Protein AF-A0A2G8KJX7-F1 (afdb_monomer_lite)

Sequence (355 aa):
MLQQILDDMYIDPEVLAELSEEQTQVLYYKMREEQIRRYMEWSEREEKKPQSPSKKKSHKKINWKQGADGDIWVWVMGDHRNDRPYEELLENSRRLEANRLAEEELRIQRQQQEEQEKKLRAEEEAKRKRLKEEEDRLAKVRQDLEQKRRKAEEAAIYASLKEANLAKEQEKRLEQQRREAERKGKELREKEIALKAAREKRANEYAKSQEDLKRQVSQRTEDLYMSASEVRADQVRMAENEKDKVEQIWQVQLRKIKLADKERARVAKRARDEVRKSRCNSQDMDGLKLDELLKKNAKINKTSSNASLSKKPTCRADVYHGTKTISSQRVQELRKEAKSQKFGFTVRNIVLEYR

Radius of gyration: 51.54 Å; chains: 1; bounding box: 105×62×165 Å

pLDDT: mean 77.13, std 20.35, range [32.97, 97.69]

Secondary structure (DSSP, 8-state):
-HHHHHHH----HHHHHHS-HHHHHHHHHHHHHHHHHHHHHHHHHHHHS--------------PPB-TTSSB----TT-STTSPPHHHHHHHHHHHHHHHHHHHHHHHHHHHHHHHHHHHHHHHHHHHHHHHHHHHHHHHHHHHHHHHHHHHHHHHHTTS--SSSTTHHHHHHHHHHHHHHHHHHHHHHHHHHHHHHHHHHHHHHHHHHHHHHHHHHHHHHHHHHHHHHHHHHHHHHHHHHHHHHHHHHHHHHHHHHHHHHHHHHHHHHHHHHHHHHHHHHHHTTTTS-HHHHHHHHTTT-SS--------PPP-----------THHHHHHHHHHHHHHHHS-S----------

Foldseek 3Di:
DLVVCLVVVDDDPVVLVPDDPVRNVVSVVSSVVSVVVVVVVVVVVVVPPDPDPPDPDPPPDDDFDADPVRHGDDDDAQPDPPGPHPVVVVLVVLLVVLLVVLVVVVVVVVVVVVVVVVVVVVVVVVVVVVVVVVVVVVVVVVVVVVVVVVVVVVVVDVVDDDDDDDPVVVVVVVVVVVVVVVVVVVVVVVVVVVVVVVVVVVVVVVVVVVVVVVVSSVVSSVVSSVVVVVVVVVVVVVVVVVVVVVVVVVVVVVVVVVVVVVVVVVVVVVVVVVVVVVVVVVVVVVPDDPVVVVVVVVVPPPDDDDDDDDDDDDPDDPDPPDDDPPPPVVVVVVVVVVVVVVPPDDDDDDDDDDD

Organism: Stichopus japonicus (NCBI:txid307972)

Structure (mmCIF, N/CA/C/O backbone):
data_AF-A0A2G8KJX7-F1
#
_entry.id   AF-A0A2G8KJX7-F1
#
loop_
_atom_site.group_PDB
_atom_site.id
_atom_site.type_symbol
_atom_site.label_atom_id
_atom_site.label_alt_id
_atom_site.label_comp_id
_atom_site.label_asym_id
_atom_site.label_entity_id
_atom_site.label_seq_id
_atom_site.pdbx_PDB_ins_code
_atom_site.Cartn_x
_atom_site.Cartn_y
_atom_site.Cartn_z
_atom_site.occupancy
_atom_site.B_iso_or_equiv
_atom_site.auth_seq_id
_atom_site.auth_comp_id
_atom_site.auth_asym_id
_atom_site.auth_atom_id
_atom_site.pdbx_PDB_model_num
ATOM 1 N N . MET A 1 1 ? -26.911 1.228 -45.825 1.00 79.88 1 MET A N 1
ATOM 2 C CA . MET A 1 1 ? -26.437 1.046 -44.437 1.00 79.88 1 MET A CA 1
ATOM 3 C C . MET A 1 1 ? -24.918 1.164 -44.341 1.00 79.88 1 MET A C 1
ATOM 5 O O . MET A 1 1 ? -24.461 2.171 -43.832 1.00 79.88 1 MET A O 1
ATOM 9 N N . LEU A 1 2 ? -24.129 0.238 -44.907 1.00 84.31 2 LEU A N 1
ATOM 10 C CA . LEU A 1 2 ? -22.654 0.299 -44.862 1.00 84.31 2 LEU A CA 1
ATOM 11 C C . LEU A 1 2 ? -22.070 1.636 -45.356 1.00 84.31 2 LEU A C 1
ATOM 13 O O . LEU A 1 2 ? -21.197 2.199 -44.713 1.00 84.31 2 LEU A O 1
ATOM 17 N N . GLN A 1 3 ? -22.580 2.169 -46.466 1.00 86.19 3 GLN A N 1
ATOM 18 C CA . GLN A 1 3 ? -22.106 3.441 -47.021 1.00 86.19 3 GLN A CA 1
ATOM 19 C C . GLN A 1 3 ? -22.324 4.628 -46.067 1.00 86.19 3 GLN A C 1
ATOM 21 O O . GLN A 1 3 ? -21.432 5.449 -45.918 1.00 86.19 3 GLN A O 1
ATOM 26 N N . GLN A 1 4 ? -23.449 4.654 -45.346 1.00 87.00 4 GLN A N 1
ATOM 27 C CA . GLN A 1 4 ? -23.746 5.687 -44.349 1.00 87.00 4 GLN A CA 1
ATOM 28 C C . GLN A 1 4 ? -22.773 5.618 -43.160 1.00 87.00 4 GLN A C 1
ATOM 30 O O . GLN A 1 4 ? -22.269 6.639 -42.717 1.00 87.00 4 GLN A O 1
ATOM 35 N N . ILE A 1 5 ? -22.419 4.408 -42.712 1.00 88.19 5 ILE A N 1
ATOM 36 C CA . ILE A 1 5 ? -21.405 4.195 -41.662 1.00 88.19 5 ILE A CA 1
ATOM 37 C C . ILE A 1 5 ? -20.010 4.639 -42.130 1.00 88.19 5 ILE A C 1
ATOM 39 O O . ILE A 1 5 ? -19.239 5.184 -41.345 1.00 88.19 5 ILE A O 1
ATOM 43 N N . LEU A 1 6 ? -19.667 4.424 -43.405 1.00 89.56 6 LEU A N 1
ATOM 44 C CA . LEU A 1 6 ? -18.400 4.899 -43.974 1.00 89.56 6 LEU A CA 1
ATOM 45 C C . LEU A 1 6 ? -18.374 6.426 -44.130 1.00 89.56 6 LEU A C 1
ATOM 47 O O . LEU A 1 6 ? -17.320 7.034 -43.949 1.00 89.56 6 LEU A O 1
ATOM 51 N N . ASP A 1 7 ? -19.519 7.049 -44.407 1.00 89.94 7 ASP A N 1
ATOM 52 C CA . ASP A 1 7 ? -19.659 8.503 -44.490 1.00 89.94 7 ASP A CA 1
ATOM 53 C C . ASP A 1 7 ? -19.567 9.165 -43.098 1.00 89.94 7 ASP A C 1
ATOM 55 O O . ASP A 1 7 ? -18.776 10.098 -42.901 1.00 89.94 7 ASP A O 1
ATOM 59 N N . ASP A 1 8 ? -20.259 8.620 -42.101 1.00 89.44 8 ASP A N 1
ATOM 60 C CA . ASP A 1 8 ? -20.301 9.170 -40.740 1.00 89.44 8 ASP A CA 1
ATOM 61 C C . ASP A 1 8 ? -19.128 8.700 -39.859 1.00 89.44 8 ASP A C 1
ATOM 63 O O . ASP A 1 8 ? -18.834 9.303 -38.827 1.00 89.44 8 ASP A O 1
ATOM 67 N N . MET A 1 9 ? -18.409 7.648 -40.274 1.00 91.69 9 MET A N 1
ATOM 68 C CA . MET A 1 9 ? -17.324 6.994 -39.523 1.00 91.69 9 MET A CA 1
ATOM 69 C C . MET A 1 9 ? -17.728 6.500 -38.120 1.00 91.69 9 MET A C 1
ATOM 71 O O . MET A 1 9 ? -16.861 6.208 -37.291 1.00 91.69 9 MET A O 1
ATOM 75 N N . TYR A 1 10 ? -19.030 6.373 -37.866 1.00 90.44 10 TYR A N 1
ATOM 76 C CA . TYR A 1 10 ? -19.623 5.969 -36.596 1.00 90.44 10 TYR A CA 1
ATOM 77 C C . TYR A 1 10 ? -20.597 4.809 -36.812 1.00 90.44 10 TYR A C 1
ATOM 79 O O . TYR A 1 10 ? -21.305 4.769 -37.819 1.00 90.44 10 TYR A O 1
ATOM 87 N N . ILE A 1 11 ? -20.620 3.864 -35.870 1.00 90.75 11 ILE A N 1
ATOM 88 C CA . ILE A 1 11 ? -21.558 2.741 -35.871 1.00 90.75 11 ILE A CA 1
ATOM 89 C C . ILE A 1 11 ? -22.179 2.567 -34.488 1.00 90.75 11 ILE A C 1
ATOM 91 O O . ILE A 1 11 ? -21.472 2.608 -33.477 1.00 90.75 11 ILE A O 1
ATOM 95 N N . ASP A 1 12 ? -23.492 2.346 -34.463 1.00 91.62 12 ASP A N 1
ATOM 96 C CA . ASP A 1 12 ? -24.220 2.061 -33.233 1.00 91.62 12 ASP A CA 1
ATOM 97 C C . ASP A 1 12 ? -23.791 0.698 -32.659 1.00 91.62 12 ASP A C 1
ATOM 99 O O . ASP A 1 12 ? -23.720 -0.295 -33.394 1.00 91.62 12 ASP A O 1
ATOM 103 N N . PRO A 1 13 ? -23.513 0.616 -31.346 1.00 91.19 13 PRO A N 1
ATOM 104 C CA . PRO A 1 13 ? -22.968 -0.588 -30.722 1.00 91.19 13 PRO A CA 1
ATOM 105 C C . PRO A 1 13 ? -23.926 -1.787 -30.771 1.00 91.19 13 PRO A C 1
ATOM 107 O O . PRO A 1 13 ? -23.461 -2.923 -30.811 1.00 91.19 13 PRO A O 1
ATOM 110 N N . GLU A 1 14 ? -25.239 -1.549 -30.809 1.00 89.25 14 GLU A N 1
ATOM 111 C CA . GLU A 1 14 ? -26.250 -2.608 -30.941 1.00 89.25 14 GLU A CA 1
ATOM 112 C C . GLU A 1 14 ? -26.198 -3.255 -32.332 1.00 89.25 14 GLU A C 1
ATOM 114 O O . GLU A 1 14 ? -26.127 -4.474 -32.448 1.00 89.25 14 GLU A O 1
ATOM 119 N N . VAL A 1 15 ? -26.085 -2.443 -33.389 1.00 86.31 15 VAL A N 1
ATOM 120 C CA . VAL A 1 15 ? -25.956 -2.925 -34.775 1.00 86.31 15 VAL A CA 1
ATOM 121 C C . VAL A 1 15 ? -24.635 -3.669 -34.977 1.00 86.31 15 VAL A C 1
ATOM 123 O O . VAL A 1 15 ? -24.589 -4.688 -35.658 1.00 86.31 15 VAL A O 1
ATOM 126 N N . LEU A 1 16 ? -23.550 -3.192 -34.363 1.00 88.88 16 LEU A N 1
ATOM 127 C CA . LEU A 1 16 ? -22.241 -3.846 -34.433 1.00 88.88 16 LEU A CA 1
ATOM 128 C C . LEU A 1 16 ? -22.234 -5.233 -33.762 1.00 88.88 16 LEU A C 1
ATOM 130 O O . LEU A 1 16 ? -21.511 -6.115 -34.218 1.00 88.88 16 LEU A O 1
ATOM 134 N N . ALA A 1 17 ? -23.027 -5.432 -32.705 1.00 89.06 17 ALA A N 1
ATOM 135 C CA . ALA A 1 17 ? -23.142 -6.712 -32.003 1.00 89.06 17 ALA A CA 1
ATOM 136 C C . ALA A 1 17 ? -23.985 -7.748 -32.769 1.00 89.06 17 ALA A C 1
ATOM 138 O O . ALA A 1 17 ? -23.796 -8.949 -32.584 1.00 89.06 17 ALA A O 1
ATOM 139 N N . GLU A 1 18 ? -24.894 -7.289 -33.630 1.00 90.44 18 GLU A N 1
ATOM 140 C CA . GLU A 1 18 ? -25.718 -8.146 -34.489 1.00 90.44 18 GLU A CA 1
ATOM 141 C C . GLU A 1 18 ? -24.990 -8.601 -35.767 1.00 90.44 18 GLU A C 1
ATOM 143 O O . GLU A 1 18 ? -25.398 -9.580 -36.397 1.00 90.44 18 GLU A O 1
ATOM 148 N N . LEU A 1 19 ? -23.903 -7.924 -36.161 1.00 88.62 19 LEU A N 1
ATOM 149 C CA . LEU A 1 19 ? -23.090 -8.330 -37.307 1.00 88.62 19 LEU A CA 1
ATOM 150 C C . LEU A 1 19 ? -22.289 -9.600 -36.992 1.00 88.62 19 LEU A C 1
ATOM 152 O O . LEU A 1 19 ? -21.643 -9.723 -35.952 1.00 88.62 19 LEU A O 1
ATOM 156 N N . SER A 1 20 ? -22.246 -10.522 -37.956 1.00 92.25 20 SER A N 1
ATOM 157 C CA . SER A 1 20 ? -21.332 -11.667 -37.881 1.00 92.25 20 SER A CA 1
ATOM 158 C C . SER A 1 20 ? -19.870 -11.207 -37.820 1.00 92.25 20 SER A C 1
ATOM 160 O O . SER A 1 20 ? -19.513 -10.135 -38.315 1.00 92.25 20 SER A O 1
ATOM 162 N N . GLU A 1 21 ? -18.997 -12.027 -37.234 1.00 92.44 21 GLU A N 1
ATOM 163 C CA . GLU A 1 21 ? -17.578 -11.687 -37.068 1.00 92.44 21 GLU A CA 1
ATOM 164 C C . GLU A 1 21 ? -16.897 -11.352 -38.407 1.00 92.44 21 GLU A C 1
ATOM 166 O O . GLU A 1 21 ? -16.152 -10.376 -38.502 1.00 92.44 21 GLU A O 1
ATOM 171 N N . GLU A 1 22 ? -17.229 -12.086 -39.472 1.00 91.25 22 GLU A N 1
ATOM 172 C CA . GLU A 1 22 ? -16.727 -11.828 -40.825 1.00 91.25 22 GLU A CA 1
ATOM 173 C C . GLU A 1 22 ? -17.197 -10.467 -41.368 1.00 91.25 22 GLU A C 1
ATOM 175 O O . GLU A 1 22 ? -16.406 -9.705 -41.928 1.00 91.25 22 GLU A O 1
ATOM 180 N N . GLN A 1 23 ? -18.467 -10.110 -41.157 1.00 91.88 23 GLN A N 1
ATOM 181 C CA . GLN A 1 23 ? -19.010 -8.813 -41.576 1.00 91.88 23 GLN A CA 1
ATOM 182 C C . GLN A 1 23 ? -18.388 -7.655 -40.791 1.00 91.88 23 GLN A C 1
ATOM 184 O O . GLN A 1 23 ? -18.078 -6.615 -41.374 1.00 91.88 23 GLN A O 1
ATOM 189 N N . THR A 1 24 ? -18.148 -7.847 -39.494 1.00 92.69 24 THR A N 1
ATOM 190 C CA . THR A 1 24 ? -17.472 -6.874 -38.628 1.00 92.69 24 THR A CA 1
ATOM 191 C C . THR A 1 24 ? -16.028 -6.636 -39.070 1.00 92.69 24 THR A C 1
ATOM 193 O O . THR A 1 24 ? -15.586 -5.490 -39.171 1.00 92.69 24 THR A O 1
ATOM 196 N N . GLN A 1 25 ? -15.292 -7.696 -39.418 1.00 90.94 25 GLN A N 1
ATOM 197 C CA . GLN A 1 25 ? -13.933 -7.569 -39.949 1.00 90.94 25 GLN A CA 1
ATOM 198 C C . GLN A 1 25 ? -13.919 -6.809 -41.284 1.00 90.94 25 GLN A C 1
ATOM 200 O O . GLN A 1 25 ? -13.148 -5.859 -41.440 1.00 90.94 25 GLN A O 1
ATOM 205 N N . VAL A 1 26 ? -14.801 -7.162 -42.228 1.00 93.06 26 VAL A N 1
ATOM 206 C CA . VAL A 1 26 ? -14.924 -6.467 -43.524 1.00 93.06 26 VAL A CA 1
ATOM 207 C C . VAL A 1 26 ? -15.278 -4.988 -43.339 1.00 93.06 26 VAL A C 1
ATOM 209 O O . VAL A 1 26 ? -14.688 -4.125 -43.996 1.00 93.06 26 VAL A O 1
ATOM 212 N N . LEU A 1 27 ? -16.190 -4.674 -42.417 1.00 91.50 27 LEU A N 1
ATOM 213 C CA . LEU A 1 27 ? -16.553 -3.304 -42.063 1.00 91.50 27 LEU A CA 1
ATOM 214 C C . LEU A 1 27 ? -15.343 -2.514 -41.544 1.00 91.50 27 LEU A C 1
ATOM 216 O O . LEU A 1 27 ? -15.087 -1.411 -42.030 1.00 91.50 27 LEU A O 1
ATOM 220 N N . TYR A 1 28 ? -14.564 -3.068 -40.612 1.00 94.00 28 TYR A N 1
ATOM 221 C CA . TYR A 1 28 ? -13.376 -2.390 -40.088 1.00 94.00 28 TYR A CA 1
ATOM 222 C C . TYR A 1 28 ? -12.309 -2.152 -41.151 1.00 94.00 28 TYR A C 1
ATOM 224 O O . TYR A 1 28 ? -11.703 -1.078 -41.166 1.00 94.00 28 TYR A O 1
ATOM 232 N N . TYR A 1 29 ? -12.105 -3.096 -42.074 1.00 94.75 29 TYR A N 1
ATOM 233 C CA . TYR A 1 29 ? -11.213 -2.875 -43.210 1.00 94.75 29 TYR A CA 1
ATOM 234 C C . TYR A 1 29 ? -11.685 -1.702 -44.071 1.00 94.75 29 TYR A C 1
ATOM 236 O O . TYR A 1 29 ? -10.891 -0.811 -44.372 1.00 94.75 29 TYR A O 1
ATOM 244 N N . LYS A 1 30 ? -12.981 -1.635 -44.391 1.00 94.00 30 LYS A N 1
ATOM 245 C CA . LYS A 1 30 ? -13.552 -0.547 -45.197 1.00 94.00 30 LYS A CA 1
ATOM 246 C C . LYS A 1 30 ? -13.505 0.807 -44.488 1.00 94.00 30 LYS A C 1
ATOM 248 O O . LYS A 1 30 ? -13.110 1.798 -45.097 1.00 94.00 30 LYS A O 1
ATOM 253 N N . MET A 1 31 ? -13.813 0.856 -43.193 1.00 93.31 31 MET A N 1
ATOM 254 C CA . MET A 1 31 ? -13.678 2.073 -42.382 1.00 93.31 31 MET A CA 1
ATOM 255 C C . MET A 1 31 ? -12.223 2.533 -42.302 1.00 93.31 31 MET A C 1
ATOM 257 O O . MET A 1 31 ? -11.937 3.729 -42.330 1.00 93.31 31 MET A O 1
ATOM 261 N N . ARG A 1 32 ? -11.277 1.593 -42.226 1.00 94.94 32 ARG A N 1
ATOM 262 C CA . ARG A 1 32 ? -9.853 1.917 -42.193 1.00 94.94 32 ARG A CA 1
ATOM 263 C C . ARG A 1 32 ? -9.354 2.472 -43.524 1.00 94.94 32 ARG A C 1
ATOM 265 O O . ARG A 1 32 ? -8.591 3.437 -43.519 1.00 94.94 32 ARG A O 1
ATOM 272 N N . GLU A 1 33 ? -9.771 1.882 -44.640 1.00 92.56 33 GLU A N 1
ATOM 273 C CA . GLU A 1 33 ? -9.500 2.408 -45.983 1.00 92.56 33 GLU A CA 1
ATOM 274 C C . GLU A 1 33 ? -10.028 3.841 -46.119 1.00 92.56 33 GLU A C 1
ATOM 276 O O . GLU A 1 33 ? -9.304 4.727 -46.573 1.00 92.56 33 GLU A O 1
ATOM 281 N N . GLU A 1 34 ? -11.243 4.092 -45.634 1.00 93.50 34 GLU A N 1
ATOM 282 C CA . GLU A 1 34 ? -11.878 5.406 -45.701 1.00 93.50 34 GLU A CA 1
ATOM 283 C C . GLU A 1 34 ? -11.182 6.447 -44.807 1.00 93.50 34 GLU A C 1
ATOM 285 O O . GLU A 1 34 ? -10.945 7.575 -45.241 1.00 93.50 34 GLU A O 1
ATOM 290 N N . GLN A 1 35 ? -10.737 6.071 -43.601 1.00 93.31 35 GLN A N 1
ATOM 291 C CA . GLN A 1 35 ? -9.881 6.926 -42.763 1.00 93.31 35 GLN A CA 1
ATOM 292 C C . GLN A 1 35 ? -8.594 7.330 -43.484 1.00 93.31 35 GLN A C 1
ATOM 294 O O . GLN A 1 35 ? -8.187 8.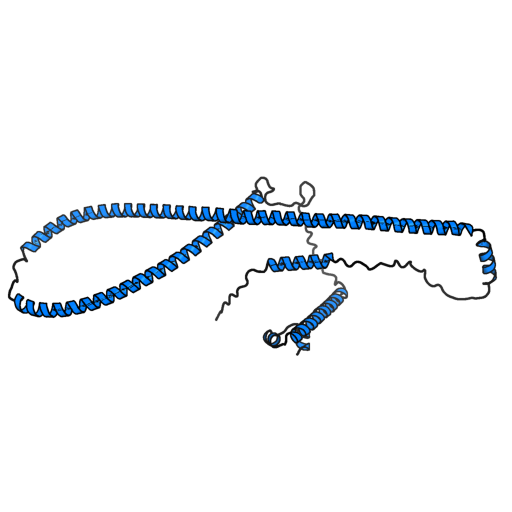491 -43.420 1.00 93.31 35 GLN A O 1
ATOM 299 N N . ILE A 1 36 ? -7.943 6.375 -44.154 1.00 94.06 36 ILE A N 1
ATOM 300 C CA . ILE A 1 36 ? -6.702 6.627 -44.889 1.00 94.06 36 ILE A CA 1
ATOM 301 C C . ILE A 1 36 ? -6.984 7.546 -46.078 1.00 94.06 36 ILE A C 1
ATOM 303 O O . ILE A 1 36 ? -6.264 8.526 -46.250 1.00 94.06 36 ILE A O 1
ATOM 307 N N . ARG A 1 37 ? -8.054 7.300 -46.844 1.00 95.19 37 ARG A N 1
ATOM 308 C CA . ARG A 1 37 ? -8.467 8.159 -47.962 1.00 95.19 37 ARG A CA 1
ATOM 309 C C . ARG A 1 37 ? -8.722 9.596 -47.506 1.00 95.19 37 ARG A C 1
ATOM 311 O O . ARG A 1 37 ? -8.097 10.510 -48.035 1.00 95.19 37 ARG A O 1
ATOM 318 N N . ARG A 1 38 ? -9.554 9.799 -46.475 1.00 94.00 38 ARG A N 1
ATOM 319 C CA . ARG A 1 38 ? -9.841 11.129 -45.901 1.00 94.00 38 ARG A CA 1
ATOM 320 C C . ARG A 1 38 ? -8.585 11.821 -45.398 1.00 94.00 38 ARG A C 1
ATOM 322 O O . ARG A 1 38 ? -8.429 13.021 -45.596 1.00 94.00 38 ARG A O 1
ATOM 329 N N . TYR A 1 39 ? -7.689 11.076 -44.754 1.00 91.25 39 TYR A N 1
ATOM 330 C CA . TYR A 1 39 ? -6.422 11.618 -44.279 1.00 91.25 39 TYR A CA 1
ATOM 331 C C . TYR A 1 39 ? -5.512 12.041 -45.436 1.00 91.25 39 TYR A C 1
ATOM 333 O O . TYR A 1 39 ? -4.938 13.125 -45.382 1.00 91.25 39 TYR A O 1
ATOM 341 N N . MET A 1 40 ? -5.404 11.231 -46.492 1.00 91.19 40 MET A N 1
ATOM 342 C CA . MET A 1 40 ? -4.615 11.566 -47.679 1.00 91.19 40 MET A CA 1
ATOM 343 C C . MET A 1 40 ? -5.198 12.778 -48.415 1.00 91.19 40 MET A C 1
ATOM 345 O O . MET A 1 40 ? -4.453 13.698 -48.734 1.00 91.19 40 MET A O 1
ATOM 349 N N . GLU A 1 41 ? -6.520 12.840 -48.597 1.00 89.31 41 GLU A N 1
ATOM 350 C CA . GLU A 1 41 ? -7.204 13.993 -49.198 1.00 89.31 41 GLU A CA 1
ATOM 351 C C . GLU A 1 41 ? -7.059 15.262 -48.345 1.00 89.31 41 GLU A C 1
ATOM 353 O O . GLU A 1 41 ? -6.838 16.352 -48.874 1.00 89.31 41 GLU A O 1
ATOM 358 N N . TRP A 1 42 ? -7.160 15.141 -47.018 1.00 89.19 42 TRP A N 1
ATOM 359 C CA . TRP A 1 42 ? -6.910 16.246 -46.096 1.00 89.19 42 TRP A CA 1
ATOM 360 C C . TRP A 1 42 ? -5.453 16.714 -46.165 1.00 89.19 42 TRP A C 1
ATOM 362 O O . TRP A 1 42 ? -5.217 17.916 -46.259 1.00 89.19 42 TRP A O 1
ATOM 372 N N . SER A 1 43 ? -4.494 15.783 -46.175 1.00 80.81 43 SER A N 1
ATOM 373 C CA . SER A 1 43 ? -3.058 16.073 -46.264 1.00 80.81 43 SER A CA 1
ATOM 374 C C . SER A 1 43 ? -2.724 16.785 -47.570 1.00 80.81 43 SER A C 1
ATOM 376 O O . SER A 1 43 ? -2.048 17.807 -47.560 1.00 80.81 43 SER A O 1
ATOM 378 N N . GLU A 1 44 ? -3.254 16.305 -48.692 1.00 86.12 44 GLU A N 1
ATOM 379 C CA . GLU A 1 44 ? -3.042 16.916 -50.002 1.00 86.12 44 GLU A CA 1
ATOM 380 C C . GLU A 1 44 ? -3.712 18.298 -50.102 1.00 86.12 44 GLU A C 1
ATOM 382 O O . GLU A 1 44 ? -3.159 19.224 -50.698 1.00 86.12 44 GLU A O 1
ATOM 387 N N . ARG A 1 45 ? -4.889 18.482 -49.483 1.00 83.62 45 ARG A N 1
ATOM 388 C CA . ARG A 1 45 ? -5.536 19.800 -49.371 1.00 83.62 45 ARG A CA 1
ATOM 389 C C . ARG A 1 45 ? -4.759 20.754 -48.468 1.00 83.62 45 ARG A C 1
ATOM 391 O O . ARG A 1 45 ? -4.728 21.940 -48.774 1.00 83.62 45 ARG A O 1
ATOM 398 N N . GLU A 1 46 ? -4.156 20.282 -47.381 1.00 74.00 46 GLU A N 1
ATOM 399 C CA . GLU A 1 46 ? -3.270 21.092 -46.533 1.00 74.00 46 GLU A CA 1
ATOM 400 C C . GLU A 1 46 ? -1.985 21.484 -47.267 1.00 74.00 46 GLU A C 1
ATOM 402 O O . GLU A 1 46 ? -1.602 22.649 -47.223 1.00 74.00 46 GLU A O 1
ATOM 407 N N . GLU A 1 47 ? -1.369 20.571 -48.021 1.00 70.19 47 GLU A N 1
ATOM 408 C CA . GLU A 1 47 ? -0.180 20.871 -48.831 1.00 70.19 47 GLU A CA 1
ATOM 409 C C . GLU A 1 47 ? -0.473 21.856 -49.974 1.00 70.19 47 GLU A C 1
ATOM 411 O O . GLU A 1 47 ? 0.377 22.678 -50.322 1.00 70.19 47 GLU A O 1
ATOM 416 N N . LYS A 1 48 ? -1.682 21.806 -50.551 1.00 72.81 48 LYS A N 1
ATOM 417 C CA . LYS A 1 48 ? -2.119 22.695 -51.641 1.00 72.81 48 LYS A CA 1
ATOM 418 C C . LYS A 1 48 ? -2.703 24.027 -51.171 1.00 72.81 48 LYS A C 1
ATOM 420 O O . LYS A 1 48 ? -2.893 24.916 -52.004 1.00 72.81 48 LYS A O 1
ATOM 425 N N . LYS A 1 49 ? -3.003 24.206 -49.880 1.00 68.00 49 LYS A N 1
ATOM 426 C CA . LYS A 1 49 ? -3.404 25.520 -49.362 1.00 68.00 49 LYS A CA 1
ATOM 427 C C . LYS A 1 49 ? -2.195 26.455 -49.466 1.00 68.00 49 LYS A C 1
ATOM 429 O O . LYS A 1 49 ? -1.176 26.187 -48.829 1.00 68.00 49 LYS A O 1
ATOM 434 N N . PRO A 1 50 ? -2.273 27.567 -50.223 1.00 60.31 50 PRO A N 1
ATOM 435 C CA . PRO A 1 50 ? -1.223 28.570 -50.163 1.00 60.31 50 PRO A CA 1
ATOM 436 C C . PRO A 1 50 ? -1.120 29.026 -48.708 1.00 60.31 50 PRO A C 1
ATOM 438 O O . PRO A 1 50 ? -2.141 29.367 -48.105 1.00 60.31 50 PRO A O 1
ATOM 441 N N . GLN A 1 51 ? 0.085 28.988 -48.130 1.00 58.75 51 GLN A N 1
ATOM 442 C CA . GLN A 1 51 ? 0.322 29.511 -46.787 1.00 58.75 51 GLN A CA 1
ATOM 443 C C . GLN A 1 51 ? -0.223 30.940 -46.738 1.00 58.75 51 GLN A C 1
ATOM 445 O O . GLN A 1 51 ? 0.373 31.863 -47.293 1.00 58.75 51 GLN A O 1
ATOM 450 N N . SER A 1 52 ? -1.384 31.133 -46.108 1.00 55.53 52 SER A N 1
ATOM 451 C CA . SER A 1 52 ? -1.910 32.473 -45.877 1.00 55.53 52 SER A CA 1
ATOM 452 C C . SER A 1 52 ? -0.844 33.244 -45.095 1.00 55.53 52 SER A C 1
ATOM 454 O O . SER A 1 52 ? -0.298 32.658 -44.151 1.00 55.53 52 SER A O 1
ATOM 456 N N . PRO A 1 53 ? -0.533 34.511 -45.427 1.00 52.91 53 PRO A N 1
ATOM 457 C CA . PRO A 1 53 ? 0.428 35.289 -44.662 1.00 52.91 53 PRO A CA 1
ATOM 458 C C . PRO A 1 53 ? -0.130 35.456 -43.251 1.00 52.91 53 PRO A C 1
ATOM 460 O O . PRO A 1 53 ? -0.993 36.294 -42.983 1.00 52.91 53 PRO A O 1
ATOM 463 N N . SER A 1 54 ? 0.312 34.594 -42.338 1.00 56.22 54 SER A N 1
ATOM 464 C CA . SER A 1 54 ? -0.132 34.630 -40.959 1.00 56.22 54 SER A CA 1
ATOM 465 C C . SER A 1 54 ? 0.283 35.981 -40.390 1.00 56.22 54 SER A C 1
ATOM 467 O O . SER A 1 54 ? 1.472 36.313 -40.420 1.00 56.22 54 SER A O 1
ATOM 469 N N . LYS A 1 55 ? -0.683 36.760 -39.884 1.00 58.75 55 LYS A N 1
ATOM 470 C CA . LYS A 1 55 ? -0.428 37.963 -39.076 1.00 58.75 55 LYS A CA 1
ATOM 471 C C . LYS A 1 55 ? 0.731 37.653 -38.131 1.00 58.75 55 LYS A C 1
ATOM 473 O O . LYS A 1 55 ? 0.646 36.649 -37.426 1.00 58.75 55 LYS A O 1
ATOM 478 N N . LYS A 1 56 ? 1.803 38.458 -38.181 1.00 56.16 56 LYS A N 1
ATOM 479 C CA . LYS A 1 56 ? 3.068 38.240 -37.458 1.00 56.16 56 LYS A CA 1
ATOM 480 C C . LYS A 1 56 ? 2.769 37.833 -36.013 1.00 56.16 56 LYS A C 1
ATOM 482 O O . LYS A 1 56 ? 2.495 38.684 -35.171 1.00 56.16 56 LYS A O 1
ATOM 487 N N . LYS A 1 57 ? 2.785 36.526 -35.735 1.00 59.91 57 LYS A N 1
ATOM 488 C CA . LYS A 1 57 ? 2.743 36.012 -34.369 1.00 59.91 57 LYS A CA 1
ATOM 489 C C . LYS A 1 57 ? 3.989 36.589 -33.718 1.00 59.91 57 LYS A C 1
ATOM 491 O O . LYS A 1 57 ? 5.073 36.431 -34.280 1.00 59.91 57 LYS A O 1
ATOM 496 N N . SER A 1 58 ? 3.856 37.306 -32.601 1.00 61.75 58 SER A N 1
ATOM 497 C CA . SER A 1 58 ? 5.047 37.682 -31.845 1.00 61.75 58 SER A CA 1
ATOM 498 C C . SER A 1 58 ? 5.794 36.380 -31.567 1.00 61.75 58 SER A C 1
ATOM 500 O O . SER A 1 58 ? 5.245 35.444 -30.978 1.00 61.75 58 SER A O 1
ATOM 502 N N . HIS A 1 59 ? 6.996 36.245 -32.127 1.00 64.94 59 HIS A N 1
ATOM 503 C CA . HIS A 1 59 ? 7.825 35.083 -31.868 1.00 64.94 59 HIS A CA 1
ATOM 504 C C . HIS A 1 59 ? 8.168 35.148 -30.382 1.00 64.94 59 HIS A C 1
ATOM 506 O O . HIS A 1 59 ? 9.072 35.878 -29.981 1.00 64.94 59 HIS A O 1
ATOM 512 N N . LYS A 1 60 ? 7.405 34.436 -29.545 1.00 71.62 60 LYS A N 1
ATOM 513 C CA . LYS A 1 60 ? 7.778 34.189 -28.155 1.00 71.62 60 LYS A CA 1
ATOM 514 C C . LYS A 1 60 ? 9.101 33.431 -28.209 1.00 71.62 60 LYS A C 1
ATOM 516 O O . LYS A 1 60 ? 9.128 32.240 -28.506 1.00 71.62 60 LYS A O 1
ATOM 521 N N . LYS A 1 61 ? 10.204 34.154 -28.025 1.00 77.25 61 LYS A N 1
ATOM 522 C CA . LYS A 1 61 ? 11.546 33.586 -27.998 1.00 77.25 61 LYS A CA 1
ATOM 523 C C . LYS A 1 61 ? 11.728 32.925 -26.637 1.00 77.25 61 LYS A C 1
ATOM 525 O O . LYS A 1 61 ? 11.693 33.602 -25.613 1.00 77.25 61 LYS A O 1
ATOM 530 N N . ILE A 1 62 ? 11.864 31.603 -26.628 1.00 79.44 62 ILE A N 1
ATOM 531 C CA . ILE A 1 62 ? 12.208 30.855 -25.420 1.00 79.44 62 ILE A CA 1
ATOM 532 C C . ILE A 1 62 ? 13.698 31.094 -25.176 1.00 79.44 62 ILE A C 1
ATOM 534 O O . ILE A 1 62 ? 14.538 30.602 -25.927 1.00 79.44 62 ILE A O 1
ATOM 538 N N . ASN A 1 63 ? 14.015 31.899 -24.163 1.00 83.88 63 ASN A N 1
ATOM 539 C CA . ASN A 1 63 ? 15.384 32.086 -23.697 1.00 83.88 63 ASN A CA 1
ATOM 540 C C . ASN A 1 63 ? 15.634 31.086 -22.569 1.00 83.88 63 ASN A C 1
ATOM 542 O O . ASN A 1 63 ? 15.067 31.211 -21.482 1.00 83.88 63 ASN A O 1
ATOM 546 N N . TRP A 1 64 ? 16.464 30.087 -22.843 1.00 88.50 64 TRP A N 1
ATOM 547 C CA . TRP A 1 64 ? 16.934 29.158 -21.825 1.00 88.50 64 TRP A CA 1
ATOM 548 C C . TRP A 1 64 ? 17.887 29.891 -20.885 1.00 88.50 64 TRP A C 1
ATOM 550 O O . TRP A 1 64 ? 18.736 30.662 -21.335 1.00 88.50 64 TRP A O 1
ATOM 560 N N . LYS A 1 65 ? 17.743 29.665 -19.578 1.00 90.56 65 LYS A N 1
ATOM 561 C CA . LYS A 1 65 ? 18.758 30.109 -18.622 1.00 90.56 65 LYS A CA 1
ATOM 562 C C . LYS A 1 65 ? 20.044 29.344 -18.925 1.00 90.56 65 LYS A C 1
ATOM 564 O O . LYS A 1 65 ? 19.979 28.136 -19.131 1.00 90.56 65 LYS A O 1
ATOM 569 N N . GLN A 1 66 ? 21.171 30.041 -18.979 1.00 92.69 66 GLN A N 1
ATOM 570 C CA . GLN A 1 66 ? 22.491 29.429 -19.116 1.00 92.69 66 GLN A CA 1
ATOM 571 C C . GLN A 1 66 ? 23.139 29.317 -17.733 1.00 92.69 66 GLN A C 1
ATOM 573 O O . GLN A 1 66 ? 22.943 30.192 -16.887 1.00 92.69 66 GLN A O 1
ATOM 578 N N . GLY A 1 67 ? 23.853 28.222 -17.490 1.00 89.88 67 GLY A N 1
ATOM 579 C CA . GLY A 1 67 ? 24.706 28.033 -16.322 1.00 89.88 67 GLY A CA 1
ATOM 580 C C . GLY A 1 67 ? 26.035 28.779 -16.464 1.00 89.88 67 GLY A C 1
ATOM 581 O O . GLY A 1 67 ? 26.302 29.412 -17.486 1.00 89.88 67 GLY A O 1
ATOM 582 N N . ALA A 1 68 ? 26.886 28.687 -15.439 1.00 87.00 68 ALA A N 1
ATOM 583 C CA . ALA A 1 68 ? 28.217 29.304 -15.441 1.00 87.00 68 ALA A CA 1
ATOM 584 C C . ALA A 1 68 ? 29.120 28.784 -16.577 1.00 87.00 68 ALA A C 1
ATOM 586 O O . ALA A 1 68 ? 29.979 29.515 -17.063 1.00 87.00 68 ALA A O 1
ATOM 587 N N . ASP A 1 69 ? 28.863 27.559 -17.038 1.00 89.56 69 ASP A N 1
ATOM 588 C CA . ASP A 1 69 ? 29.626 26.880 -18.087 1.00 89.56 69 ASP A CA 1
ATOM 589 C C . ASP A 1 69 ? 29.155 27.250 -19.510 1.00 89.56 69 ASP A C 1
ATOM 591 O O . ASP A 1 69 ? 29.699 26.766 -20.498 1.00 89.56 69 ASP A O 1
ATOM 595 N N . GLY A 1 70 ? 28.131 28.107 -19.641 1.00 89.12 70 GLY A N 1
ATOM 596 C CA . GLY A 1 70 ? 27.533 28.498 -20.927 1.00 89.12 70 GLY A CA 1
ATOM 597 C C . GLY A 1 70 ? 26.494 27.512 -21.480 1.00 89.12 70 GLY A C 1
ATOM 598 O O . GLY A 1 70 ? 25.760 27.854 -22.411 1.00 89.12 70 GLY A O 1
ATOM 599 N N . ASP A 1 71 ? 26.375 26.331 -20.871 1.00 88.25 71 ASP A N 1
ATOM 600 C CA . ASP A 1 71 ? 25.343 25.334 -21.162 1.00 88.25 71 ASP A CA 1
ATOM 601 C C . ASP A 1 71 ? 23.986 25.690 -20.538 1.00 88.25 71 ASP A C 1
ATOM 603 O O . ASP A 1 71 ? 23.867 26.587 -19.706 1.00 88.25 71 ASP A O 1
ATOM 607 N N . ILE A 1 72 ? 22.919 24.998 -20.947 1.00 91.00 72 ILE A N 1
ATOM 608 C CA . ILE A 1 72 ? 21.568 25.214 -20.409 1.00 91.00 72 ILE A CA 1
ATOM 609 C C . ILE A 1 72 ? 21.545 24.876 -18.911 1.00 91.00 72 ILE A C 1
ATOM 611 O O . ILE A 1 72 ? 21.967 23.798 -18.502 1.00 91.00 72 ILE A O 1
ATOM 615 N N . TRP A 1 73 ? 21.003 25.778 -18.091 1.00 90.12 73 TRP A N 1
ATOM 616 C CA . TRP A 1 73 ? 20.833 25.558 -16.660 1.00 90.12 73 TRP A CA 1
ATOM 617 C C . TRP A 1 73 ? 19.778 24.480 -16.413 1.00 90.12 73 TRP A C 1
ATOM 619 O O . TRP A 1 73 ? 18.591 24.669 -16.698 1.00 90.12 73 TRP A O 1
ATOM 629 N N . VAL A 1 74 ? 20.228 23.358 -15.860 1.00 88.62 74 VAL A N 1
ATOM 630 C CA . VAL A 1 74 ? 19.391 22.242 -15.430 1.00 88.62 74 VAL A CA 1
ATOM 631 C C . VAL A 1 74 ? 19.481 22.151 -13.915 1.00 88.62 74 VAL A C 1
ATOM 633 O O . VAL A 1 74 ? 20.573 22.103 -13.355 1.00 88.62 74 VAL A O 1
ATOM 636 N N . TRP A 1 75 ? 18.328 22.130 -13.249 1.00 86.81 75 TRP A N 1
ATOM 637 C CA . TRP A 1 75 ? 18.262 21.791 -11.833 1.00 86.81 75 TRP A CA 1
ATOM 638 C C . TRP A 1 75 ? 17.899 20.318 -11.702 1.00 86.81 75 TRP A C 1
ATOM 640 O O . TRP A 1 75 ? 16.810 19.897 -12.099 1.00 86.81 75 TRP A O 1
ATOM 650 N N . VAL A 1 76 ? 18.834 19.540 -11.170 1.00 85.44 76 VAL A N 1
ATOM 651 C CA . VAL A 1 76 ? 18.623 18.145 -10.795 1.00 85.44 76 VAL A CA 1
ATOM 652 C C . VAL A 1 76 ? 18.264 18.127 -9.312 1.00 85.44 76 VAL A C 1
ATOM 654 O O . VAL A 1 76 ? 18.998 18.676 -8.488 1.00 85.44 76 VAL A O 1
ATOM 657 N N . MET A 1 77 ? 17.114 17.539 -8.968 1.00 80.50 77 MET A N 1
ATOM 658 C CA . MET A 1 77 ? 16.725 17.387 -7.563 1.00 80.50 77 MET A CA 1
ATOM 659 C C . MET A 1 77 ? 17.793 16.583 -6.821 1.00 80.50 77 MET A C 1
ATOM 661 O O . MET A 1 77 ? 18.084 15.457 -7.210 1.00 80.50 77 MET A O 1
ATOM 665 N N . GLY A 1 78 ? 18.337 17.155 -5.747 1.00 82.44 78 GLY A N 1
ATOM 666 C CA . GLY A 1 78 ? 19.315 16.494 -4.881 1.00 82.44 78 GLY A CA 1
ATOM 667 C C . GLY A 1 78 ? 20.788 16.714 -5.225 1.00 82.44 78 GLY A C 1
ATOM 668 O O . GLY A 1 78 ? 21.632 16.255 -4.463 1.00 82.44 78 GLY A O 1
ATOM 669 N N . ASP A 1 79 ? 21.104 17.458 -6.291 1.00 85.50 79 ASP A N 1
ATOM 670 C CA . ASP A 1 79 ? 22.488 17.862 -6.605 1.00 85.50 79 ASP A CA 1
ATOM 671 C C . ASP A 1 79 ? 22.907 19.161 -5.890 1.00 85.50 79 ASP A C 1
ATOM 673 O O . ASP A 1 79 ? 24.093 19.491 -5.802 1.00 85.50 79 ASP A O 1
ATOM 677 N N . HIS A 1 80 ? 21.952 19.935 -5.362 1.00 85.75 80 HIS A N 1
ATOM 678 C CA . HIS A 1 80 ? 22.265 21.160 -4.630 1.00 85.75 80 HIS A CA 1
ATOM 679 C C . HIS A 1 80 ? 22.705 20.846 -3.194 1.00 85.75 80 HIS A C 1
ATOM 681 O O . HIS A 1 80 ? 22.102 20.025 -2.515 1.00 85.75 80 HIS A O 1
ATOM 687 N N . ARG A 1 81 ? 23.675 21.604 -2.663 1.00 84.00 81 ARG A N 1
ATOM 688 C CA . ARG A 1 81 ? 24.221 21.459 -1.289 1.00 84.00 81 ARG A CA 1
ATOM 689 C C . ARG A 1 81 ? 23.191 21.472 -0.147 1.00 84.00 81 ARG A C 1
ATOM 691 O O . ARG A 1 81 ? 23.521 21.055 0.955 1.00 84.00 81 ARG A O 1
ATOM 698 N N . ASN A 1 82 ? 21.993 21.997 -0.400 1.00 85.12 82 ASN A N 1
ATOM 699 C CA . ASN A 1 82 ? 20.929 22.146 0.595 1.00 85.12 82 ASN A CA 1
ATOM 700 C C . ASN A 1 82 ? 19.735 21.221 0.305 1.00 85.12 82 ASN A C 1
ATOM 702 O O . ASN A 1 82 ? 18.808 21.166 1.112 1.00 85.12 82 ASN A O 1
ATOM 706 N N . ASP A 1 83 ? 19.742 20.529 -0.835 1.00 87.38 83 ASP A N 1
ATOM 707 C CA . ASP A 1 83 ? 18.695 19.585 -1.199 1.00 87.38 83 ASP A CA 1
ATOM 708 C C . ASP A 1 83 ? 19.041 18.211 -0.619 1.00 87.38 83 ASP A C 1
ATOM 710 O O . ASP A 1 83 ? 20.209 17.852 -0.462 1.00 87.38 83 ASP A O 1
ATOM 714 N N . ARG A 1 84 ? 18.014 17.417 -0.306 1.00 85.44 84 ARG A N 1
ATOM 715 C CA . ARG A 1 84 ? 18.228 16.004 0.019 1.00 85.44 84 ARG A CA 1
ATOM 716 C C . ARG A 1 84 ? 18.636 15.254 -1.245 1.00 85.44 84 ARG A C 1
ATOM 718 O O . ARG A 1 84 ? 18.027 15.507 -2.288 1.00 85.44 84 ARG A O 1
ATOM 725 N N . PRO A 1 85 ? 19.587 14.309 -1.167 1.00 92.50 85 PRO A N 1
ATOM 726 C CA . PRO A 1 85 ? 19.979 13.532 -2.332 1.00 92.50 85 PRO A CA 1
ATOM 727 C C . PRO A 1 85 ? 18.772 12.763 -2.880 1.00 92.50 85 PRO A C 1
ATOM 729 O O . PRO A 1 85 ? 17.937 12.259 -2.123 1.00 92.50 85 PRO A O 1
ATOM 732 N N . TYR A 1 86 ? 18.686 12.662 -4.208 1.00 86.25 86 TYR A N 1
ATOM 733 C CA . TYR A 1 86 ? 17.555 12.029 -4.891 1.00 86.25 86 TYR A CA 1
ATOM 734 C C . TYR A 1 86 ? 17.300 10.596 -4.409 1.00 86.25 86 TYR A C 1
ATOM 736 O O . TYR A 1 86 ? 16.153 10.208 -4.189 1.00 86.25 86 TYR A O 1
ATOM 744 N N . GLU A 1 87 ? 18.371 9.836 -4.177 1.00 88.75 87 GLU A N 1
ATOM 745 C CA . GLU A 1 87 ? 18.282 8.461 -3.684 1.00 88.75 87 GLU A CA 1
ATOM 746 C C . GLU A 1 87 ? 17.601 8.380 -2.311 1.00 88.75 87 GLU A C 1
ATOM 748 O O . GLU A 1 87 ? 16.751 7.520 -2.102 1.00 88.75 87 GLU A O 1
ATOM 753 N N . GLU A 1 88 ? 17.880 9.315 -1.395 1.00 91.19 88 GLU A N 1
ATOM 754 C CA . GLU A 1 88 ? 17.217 9.353 -0.083 1.00 91.19 88 GLU A CA 1
ATOM 755 C C . GLU A 1 88 ? 15.733 9.721 -0.216 1.00 91.19 88 GLU A C 1
ATOM 757 O O . GLU A 1 88 ? 14.888 9.170 0.486 1.00 91.19 88 GLU A O 1
ATOM 762 N N . LEU A 1 89 ? 15.380 10.631 -1.128 1.00 90.00 89 LEU A N 1
ATOM 763 C CA . LEU A 1 89 ? 13.980 10.984 -1.387 1.00 90.00 89 LEU A CA 1
ATOM 764 C C . LEU A 1 89 ? 13.193 9.796 -1.941 1.00 90.00 89 LEU A C 1
ATOM 766 O O . LEU A 1 89 ? 12.074 9.531 -1.497 1.00 90.00 89 LEU A O 1
ATOM 770 N N . LEU A 1 90 ? 13.788 9.067 -2.885 1.00 89.75 90 LEU A N 1
ATOM 771 C CA . LEU A 1 90 ? 13.191 7.871 -3.459 1.00 89.75 90 LEU A CA 1
ATOM 772 C C . LEU A 1 90 ? 13.037 6.774 -2.400 1.00 89.75 90 LEU A C 1
ATOM 774 O O . LEU A 1 90 ? 11.998 6.118 -2.341 1.00 89.75 90 LEU A O 1
ATOM 778 N N . GLU A 1 91 ? 14.030 6.623 -1.527 1.00 90.38 91 GLU A N 1
ATOM 779 C CA . GLU A 1 91 ? 14.011 5.660 -0.430 1.00 90.38 91 GLU A CA 1
ATOM 780 C C . GLU A 1 91 ? 12.948 5.994 0.626 1.00 90.38 91 GLU A C 1
ATOM 782 O O . GLU A 1 91 ? 12.126 5.158 1.005 1.00 90.38 91 GLU A O 1
ATOM 787 N N . ASN A 1 92 ? 12.850 7.265 1.012 1.00 92.62 92 ASN A N 1
ATOM 788 C CA . ASN A 1 92 ? 11.781 7.750 1.879 1.00 92.62 92 ASN A CA 1
ATOM 789 C C . ASN A 1 92 ? 10.397 7.534 1.251 1.00 92.62 92 ASN A C 1
ATOM 791 O O . ASN A 1 92 ? 9.477 7.117 1.951 1.00 92.62 92 ASN A O 1
ATOM 795 N N . SER A 1 93 ? 10.240 7.756 -0.059 1.00 92.50 93 SER A N 1
ATOM 796 C CA . SER A 1 93 ? 8.981 7.476 -0.762 1.00 92.50 93 SER A CA 1
ATOM 797 C C . SER A 1 93 ? 8.609 5.995 -0.683 1.00 92.50 93 SER A C 1
ATOM 799 O O . SER A 1 93 ? 7.466 5.670 -0.374 1.00 92.50 93 SER A O 1
ATOM 801 N N . ARG A 1 94 ? 9.574 5.087 -0.884 1.00 93.25 94 ARG A N 1
ATOM 802 C CA . ARG A 1 94 ? 9.358 3.633 -0.773 1.00 93.25 94 ARG A CA 1
ATOM 803 C C . ARG A 1 94 ? 8.960 3.226 0.641 1.00 93.25 94 ARG A C 1
ATOM 805 O O . ARG A 1 94 ? 8.025 2.450 0.817 1.00 93.25 94 ARG A O 1
ATOM 812 N N . ARG A 1 95 ? 9.636 3.768 1.657 1.00 93.12 95 ARG A N 1
ATOM 813 C CA . ARG A 1 95 ? 9.290 3.527 3.064 1.00 93.12 95 ARG A CA 1
ATOM 814 C C . ARG A 1 95 ? 7.910 4.069 3.419 1.00 93.12 95 ARG A C 1
ATOM 816 O O . ARG A 1 95 ? 7.170 3.420 4.150 1.00 93.12 95 ARG A O 1
ATOM 823 N N . LEU A 1 96 ? 7.532 5.238 2.907 1.00 94.00 96 LEU A N 1
ATOM 824 C CA . LEU A 1 96 ? 6.191 5.798 3.098 1.00 94.00 96 LEU A CA 1
ATOM 825 C C . LEU A 1 96 ? 5.115 4.939 2.426 1.00 94.00 96 LEU A C 1
ATOM 827 O O . LEU A 1 96 ? 4.072 4.697 3.028 1.00 94.00 96 LEU A O 1
ATOM 831 N N . GLU A 1 97 ? 5.371 4.433 1.219 1.00 92.62 97 GLU A N 1
ATOM 832 C CA . GLU A 1 97 ? 4.471 3.493 0.544 1.00 92.62 97 GLU A CA 1
ATOM 833 C C . GLU A 1 97 ? 4.307 2.192 1.339 1.00 92.62 97 GLU A C 1
ATOM 835 O O . GLU A 1 97 ? 3.175 1.759 1.555 1.00 92.62 97 GLU A O 1
ATOM 840 N N . ALA A 1 98 ? 5.404 1.614 1.839 1.00 94.50 98 ALA A N 1
ATOM 841 C CA . ALA A 1 98 ? 5.365 0.430 2.697 1.00 94.50 98 ALA A CA 1
ATOM 842 C C . ALA A 1 98 ? 4.579 0.684 3.996 1.00 94.50 98 ALA A C 1
ATOM 844 O O . ALA A 1 98 ? 3.752 -0.141 4.378 1.00 94.50 98 ALA A O 1
ATOM 845 N N . ASN A 1 99 ? 4.757 1.854 4.624 1.00 93.69 99 ASN A N 1
ATOM 846 C CA . ASN A 1 99 ? 3.977 2.264 5.798 1.00 93.69 99 ASN A CA 1
ATOM 847 C C . ASN A 1 99 ? 2.484 2.346 5.486 1.00 93.69 99 ASN A C 1
ATOM 849 O O . ASN A 1 99 ? 1.665 1.799 6.221 1.00 93.69 99 ASN A O 1
ATOM 853 N N . ARG A 1 100 ? 2.123 2.995 4.374 1.00 95.88 100 ARG A N 1
ATOM 854 C CA . ARG A 1 100 ? 0.725 3.135 3.961 1.00 95.88 100 ARG A CA 1
ATOM 855 C C . ARG A 1 100 ? 0.070 1.771 3.742 1.00 95.88 100 ARG A C 1
ATOM 857 O O . ARG A 1 100 ? -1.065 1.566 4.161 1.00 95.88 100 ARG A O 1
ATOM 864 N N . LEU A 1 101 ? 0.786 0.844 3.104 1.00 94.31 101 LEU A N 1
ATOM 865 C CA . LEU A 1 101 ? 0.312 -0.523 2.892 1.00 94.31 101 LEU A CA 1
ATOM 866 C C . LEU A 1 101 ? 0.167 -1.286 4.216 1.00 94.31 101 LEU A C 1
ATOM 868 O O . LEU A 1 101 ? -0.868 -1.910 4.429 1.00 94.31 101 LEU A O 1
ATOM 872 N N . ALA A 1 102 ? 1.139 -1.184 5.128 1.00 94.69 102 ALA A N 1
ATOM 873 C CA . ALA A 1 102 ? 1.069 -1.815 6.447 1.00 94.69 102 ALA A CA 1
ATOM 874 C C . ALA A 1 102 ? -0.136 -1.318 7.268 1.00 94.69 102 ALA A C 1
ATOM 876 O O . ALA A 1 102 ? -0.867 -2.114 7.861 1.00 94.69 102 ALA A O 1
ATOM 877 N N . GLU A 1 103 ? -0.380 -0.004 7.281 1.00 92.81 103 GLU A N 1
ATOM 878 C CA . GLU A 1 103 ? -1.539 0.591 7.952 1.00 92.81 103 GLU A CA 1
ATOM 879 C C . GLU A 1 103 ? -2.866 0.122 7.341 1.00 92.81 103 GLU A C 1
ATOM 881 O O . GLU A 1 103 ? -3.819 -0.168 8.072 1.00 92.81 103 GLU A O 1
ATOM 886 N N . GLU A 1 104 ? -2.938 0.033 6.012 1.00 94.88 104 GLU A N 1
ATOM 887 C CA . GLU A 1 104 ? -4.136 -0.396 5.297 1.00 94.88 104 GLU A CA 1
ATOM 888 C C . GLU A 1 104 ? -4.429 -1.891 5.499 1.00 94.88 104 GLU A C 1
ATOM 890 O O . GLU A 1 104 ? -5.576 -2.243 5.785 1.00 94.88 104 GLU A O 1
ATOM 895 N N . GLU A 1 105 ? -3.409 -2.755 5.467 1.00 92.94 105 GLU A N 1
ATOM 896 C CA . GLU A 1 105 ? -3.528 -4.179 5.811 1.00 92.94 105 GLU A CA 1
ATOM 897 C C . GLU A 1 105 ? -4.044 -4.364 7.245 1.00 92.94 105 GLU A C 1
ATOM 899 O O . GLU A 1 105 ? -5.023 -5.080 7.465 1.00 92.94 105 GLU A O 1
ATOM 904 N N . LEU A 1 106 ? -3.464 -3.654 8.220 1.00 92.56 106 LEU A N 1
ATOM 905 C CA . LEU A 1 106 ? -3.910 -3.701 9.618 1.00 92.56 106 LEU A CA 1
ATOM 906 C C . LEU A 1 106 ? -5.323 -3.140 9.805 1.00 92.56 106 LEU A C 1
ATOM 908 O O . LEU A 1 106 ? -6.065 -3.579 10.690 1.00 92.56 106 LEU A O 1
ATOM 912 N N . ARG A 1 107 ? -5.724 -2.146 9.007 1.00 93.56 107 ARG A N 1
ATOM 913 C CA . ARG A 1 107 ? -7.097 -1.625 9.018 1.00 93.56 107 ARG A CA 1
ATOM 914 C C . ARG A 1 107 ? -8.078 -2.683 8.524 1.00 93.56 107 ARG A C 1
ATOM 916 O O . ARG A 1 107 ? -9.082 -2.918 9.192 1.00 93.56 107 ARG A O 1
ATOM 923 N N . ILE A 1 108 ? -7.776 -3.325 7.399 1.00 95.19 108 ILE A N 1
ATOM 924 C CA . ILE A 1 108 ? -8.609 -4.387 6.826 1.00 95.19 108 ILE A CA 1
ATOM 925 C C . ILE A 1 108 ? -8.696 -5.567 7.800 1.00 95.19 108 ILE A C 1
ATOM 927 O O . ILE A 1 108 ? -9.789 -6.057 8.075 1.00 95.19 108 ILE A O 1
ATOM 931 N N . GLN A 1 109 ? -7.573 -5.979 8.392 1.00 93.12 109 GLN A N 1
ATOM 932 C CA . GLN A 1 109 ? -7.540 -7.072 9.362 1.00 93.12 109 GLN A CA 1
ATOM 933 C C . GLN A 1 109 ? -8.399 -6.771 10.598 1.00 93.12 109 GLN A C 1
ATOM 935 O O . GLN A 1 109 ? -9.150 -7.635 11.049 1.00 93.12 109 GLN A O 1
ATOM 940 N N . ARG A 1 110 ? -8.357 -5.536 11.117 1.00 92.50 110 ARG A N 1
ATOM 941 C CA . ARG A 1 110 ? -9.221 -5.111 12.231 1.00 92.50 110 ARG A CA 1
ATOM 942 C C . ARG A 1 110 ? -10.698 -5.105 11.863 1.00 92.50 110 ARG A C 1
ATOM 944 O O . ARG A 1 110 ? -11.505 -5.567 12.659 1.00 92.50 110 ARG A O 1
ATOM 951 N N . GLN A 1 111 ? -11.052 -4.627 10.671 1.00 94.31 111 GLN A N 1
ATOM 952 C CA . GLN A 1 111 ? -12.438 -4.673 10.193 1.00 94.31 111 GLN A CA 1
ATOM 953 C C . GLN A 1 111 ? -12.942 -6.115 10.113 1.00 94.31 111 GLN A C 1
ATOM 955 O O . GLN A 1 111 ? -14.025 -6.416 10.605 1.00 94.31 111 GLN A O 1
ATOM 960 N N . GLN A 1 112 ? -12.123 -7.025 9.582 1.00 95.56 112 GLN A N 1
ATOM 961 C CA . GLN A 1 112 ? -12.454 -8.447 9.537 1.00 95.56 112 GLN A CA 1
ATOM 962 C C . GLN A 1 112 ? -12.627 -9.034 10.943 1.00 95.56 112 GLN A C 1
ATOM 964 O O . GLN A 1 112 ? -13.601 -9.741 11.186 1.00 95.56 112 GLN A O 1
ATOM 969 N N . GLN A 1 113 ? -11.729 -8.727 11.883 1.00 93.69 113 GLN A N 1
ATOM 970 C CA . GLN A 1 113 ? -11.852 -9.175 13.274 1.00 93.69 113 GLN A CA 1
ATOM 971 C C . GLN A 1 113 ? -13.121 -8.634 13.940 1.00 93.69 113 GLN A C 1
ATOM 973 O O . GLN A 1 113 ? -13.855 -9.399 14.559 1.00 93.69 113 GLN A O 1
ATOM 978 N N . GLU A 1 114 ? -13.426 -7.347 13.768 1.00 93.31 114 GLU A N 1
ATOM 979 C CA . GLU A 1 114 ? -14.625 -6.722 14.327 1.00 93.31 114 GLU A CA 1
ATOM 980 C C . GLU A 1 114 ? -15.906 -7.332 13.741 1.00 93.31 114 GLU A C 1
ATOM 982 O O . GLU A 1 114 ? -16.870 -7.573 14.465 1.00 93.31 114 GLU A O 1
ATOM 987 N N . GLU A 1 115 ? -15.931 -7.626 12.441 1.00 93.62 115 GLU A N 1
ATOM 988 C CA . GLU A 1 115 ? -17.050 -8.324 11.809 1.00 93.62 115 GLU A CA 1
ATOM 989 C C . GLU A 1 115 ? -17.231 -9.744 12.353 1.00 93.62 115 GLU A C 1
ATOM 991 O O . GLU A 1 115 ? -18.364 -10.162 12.605 1.00 93.62 115 GLU A O 1
ATOM 996 N N . GLN A 1 116 ? -16.139 -10.485 12.558 1.00 92.62 116 GLN A N 1
ATOM 997 C CA . GLN A 1 116 ? -16.189 -11.816 13.169 1.00 92.62 116 GLN A CA 1
ATOM 998 C C . GLN A 1 116 ? -16.681 -11.739 14.618 1.00 92.62 116 GLN A C 1
ATOM 1000 O O . GLN A 1 116 ? -17.588 -12.479 14.997 1.00 92.62 116 GLN A O 1
ATOM 1005 N N . GLU A 1 117 ? -16.174 -10.793 15.413 1.00 93.25 117 GLU A N 1
ATOM 1006 C CA . GLU A 1 117 ? -16.653 -10.564 16.777 1.00 93.25 117 GLU A CA 1
ATOM 1007 C C . GLU A 1 117 ? -18.131 -10.175 16.812 1.00 93.25 117 GLU A C 1
ATOM 1009 O O . GLU A 1 117 ? -18.876 -10.683 17.646 1.00 93.25 117 GLU A O 1
ATOM 1014 N N . LYS A 1 118 ? -18.591 -9.303 15.909 1.00 94.56 118 LYS A N 1
ATOM 1015 C CA . LYS A 1 118 ? -20.010 -8.931 15.809 1.00 94.56 118 LYS A CA 1
ATOM 1016 C C . LYS A 1 118 ? -20.886 -10.141 15.512 1.00 94.56 118 LYS A C 1
ATOM 1018 O O . LYS A 1 118 ? -21.942 -10.277 16.128 1.00 94.56 118 LYS A O 1
ATOM 1023 N N . LYS A 1 119 ? -20.451 -11.030 14.613 1.00 95.06 119 LYS A N 1
ATOM 1024 C CA . LYS A 1 119 ? -21.162 -12.284 14.317 1.00 95.06 119 LYS A CA 1
ATOM 1025 C C . LYS A 1 119 ? -21.245 -13.178 15.552 1.00 95.06 119 LYS A C 1
ATOM 1027 O O . LYS A 1 119 ? -22.339 -13.624 15.888 1.00 95.06 119 LYS A O 1
ATOM 1032 N N . LEU A 1 120 ? -20.130 -13.367 16.260 1.00 95.25 120 LEU A N 1
ATOM 1033 C CA . LEU A 1 120 ? -20.090 -14.161 17.492 1.00 95.25 120 LEU A CA 1
ATOM 1034 C C . LEU A 1 120 ? -20.988 -13.564 18.584 1.00 95.25 120 LEU A C 1
ATOM 1036 O O . LEU A 1 120 ? -21.807 -14.275 19.158 1.00 95.25 120 LEU A O 1
ATOM 1040 N N . ARG A 1 121 ? -20.915 -12.248 18.817 1.00 93.81 121 ARG A N 1
ATOM 1041 C CA . ARG A 1 121 ? -21.768 -11.551 19.795 1.00 93.81 121 ARG A CA 1
ATOM 1042 C C . ARG A 1 121 ? -23.251 -11.664 19.448 1.00 93.81 121 ARG A C 1
ATOM 1044 O O . ARG A 1 121 ? -24.064 -11.883 20.340 1.00 93.81 121 ARG A O 1
ATOM 1051 N N . ALA A 1 122 ? -23.614 -11.538 18.171 1.00 93.25 122 ALA A N 1
ATOM 1052 C CA . ALA A 1 122 ? -24.996 -11.704 17.726 1.00 93.25 122 ALA A CA 1
ATOM 1053 C C . ALA A 1 122 ? -25.494 -13.144 17.941 1.00 93.25 122 ALA A C 1
ATOM 1055 O O . ALA A 1 122 ? -26.635 -13.347 18.362 1.00 93.25 122 ALA A O 1
ATOM 1056 N N . GLU A 1 123 ? -24.641 -14.142 17.702 1.00 94.44 123 GLU A N 1
ATOM 1057 C CA . GLU A 1 123 ? -24.956 -15.545 17.969 1.00 94.44 123 GLU A CA 1
ATOM 1058 C C . GLU A 1 123 ? -25.133 -15.815 19.473 1.00 94.44 123 GLU A C 1
ATOM 1060 O O . GLU A 1 123 ? -26.102 -16.462 19.878 1.00 94.44 123 GLU A O 1
ATOM 1065 N N . GLU A 1 124 ? -24.245 -15.287 20.317 1.00 92.56 124 GLU A N 1
ATOM 1066 C CA . GLU A 1 124 ? -24.356 -15.376 21.777 1.00 92.56 124 GLU A CA 1
ATOM 1067 C C . GLU A 1 124 ? -25.615 -14.680 22.302 1.00 92.56 124 GLU A C 1
ATOM 1069 O O . GLU A 1 124 ? -26.329 -15.237 23.140 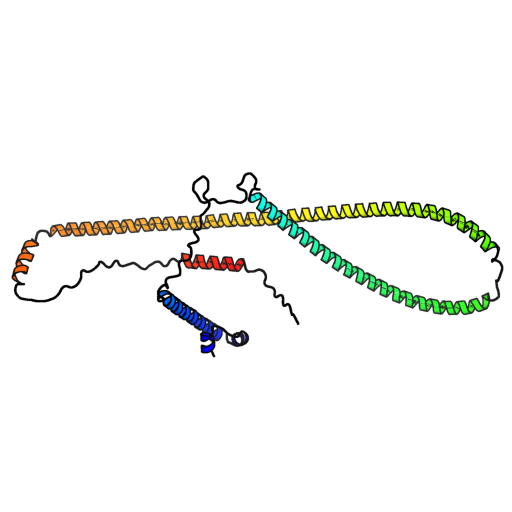1.00 92.56 124 GLU A O 1
ATOM 1074 N N . GLU A 1 125 ? -25.943 -13.492 21.789 1.00 92.69 125 GLU A N 1
ATOM 1075 C CA . GLU A 1 125 ? -27.161 -12.776 22.167 1.00 92.69 125 GLU A CA 1
ATOM 1076 C C . GLU A 1 125 ? -28.416 -13.555 21.750 1.00 92.69 125 GLU A C 1
ATOM 1078 O O . GLU A 1 125 ? -29.364 -13.662 22.532 1.00 92.69 125 GLU A O 1
ATOM 1083 N N . ALA A 1 126 ? -28.419 -14.162 20.560 1.00 92.75 126 ALA A N 1
ATOM 1084 C CA . ALA A 1 126 ? -29.505 -15.027 20.112 1.00 92.75 126 ALA A CA 1
ATOM 1085 C C . ALA A 1 126 ? -29.659 -16.265 21.013 1.00 92.75 126 ALA A C 1
ATOM 1087 O O . ALA A 1 126 ? -30.778 -16.606 21.401 1.00 92.75 126 ALA A O 1
ATOM 1088 N N . LYS A 1 127 ? -28.552 -16.909 21.410 1.00 93.38 127 LYS A N 1
ATOM 1089 C CA . LYS A 1 127 ? -28.566 -18.022 22.379 1.00 93.38 127 LYS A CA 1
ATOM 1090 C C . LYS A 1 127 ? -29.108 -17.577 23.737 1.00 93.38 127 LYS A C 1
ATOM 1092 O O . LYS A 1 127 ? -29.950 -18.264 24.312 1.00 93.38 127 LYS A O 1
ATOM 1097 N N . ARG A 1 128 ? -28.690 -16.407 24.227 1.00 91.94 128 ARG A N 1
ATOM 1098 C CA . ARG A 1 128 ? -29.161 -15.844 25.499 1.00 91.94 128 ARG A CA 1
ATOM 1099 C C . ARG A 1 128 ? -30.652 -15.511 25.466 1.00 91.94 128 ARG A C 1
ATOM 1101 O O . ARG A 1 128 ? -31.341 -15.773 26.446 1.00 91.94 128 ARG A O 1
ATOM 1108 N N . LYS A 1 129 ? -31.161 -14.971 24.354 1.00 91.94 129 LYS A N 1
ATOM 1109 C CA . LYS A 1 129 ? -32.601 -14.730 24.160 1.00 91.94 129 LYS A CA 1
ATOM 1110 C C . LYS A 1 129 ? -33.394 -16.035 24.200 1.00 91.94 129 LYS A C 1
ATOM 1112 O O . LYS A 1 129 ? -34.357 -16.113 24.950 1.00 91.94 129 LYS A O 1
ATOM 1117 N N . ARG A 1 130 ? -32.930 -17.080 23.505 1.00 92.12 130 ARG A N 1
ATOM 1118 C CA . ARG A 1 130 ? -33.558 -18.416 23.536 1.00 92.12 130 ARG A CA 1
ATOM 1119 C C . ARG A 1 130 ? -33.599 -19.017 24.942 1.00 92.12 130 ARG A C 1
ATOM 1121 O O . ARG A 1 130 ? -34.631 -19.532 25.351 1.00 92.12 130 ARG A O 1
ATOM 1128 N N . LEU A 1 131 ? -32.498 -18.926 25.691 1.00 90.25 131 LEU A N 1
ATOM 1129 C CA . LEU A 1 131 ? -32.456 -19.390 27.083 1.00 90.25 131 LEU A CA 1
ATOM 1130 C C . LEU A 1 131 ? -33.426 -18.607 27.969 1.00 90.25 131 LEU A C 1
ATOM 1132 O O . LEU A 1 131 ? -34.165 -19.209 28.737 1.00 90.25 131 LEU A O 1
ATOM 1136 N N . LYS A 1 132 ? -33.468 -17.279 27.822 1.00 92.25 132 LYS A N 1
ATOM 1137 C CA . LYS A 1 132 ? -34.382 -16.429 28.587 1.00 92.25 132 LYS A CA 1
ATOM 1138 C C . LYS A 1 132 ? -35.852 -16.733 28.279 1.00 92.25 132 LYS A C 1
ATOM 1140 O O . LYS A 1 132 ? -36.658 -16.796 29.196 1.00 92.25 132 LYS A O 1
ATOM 1145 N N . GLU A 1 133 ? -36.198 -16.964 27.015 1.00 91.56 133 GLU A N 1
ATOM 1146 C CA . GLU A 1 133 ? -37.552 -17.369 26.617 1.00 91.56 133 GLU A CA 1
ATOM 1147 C C . GLU A 1 133 ? -37.968 -18.703 27.259 1.00 91.56 133 GLU A C 1
ATOM 1149 O O . GLU A 1 133 ? -39.105 -18.841 27.709 1.00 91.56 133 GLU A O 1
ATOM 1154 N N . GLU A 1 134 ? -37.055 -19.673 27.350 1.00 89.31 134 GLU A N 1
ATOM 1155 C CA . GLU A 1 134 ? -37.293 -20.943 28.051 1.00 89.31 134 GLU A CA 1
ATOM 1156 C C . GLU A 1 134 ? -37.402 -20.767 29.577 1.00 89.31 134 GLU A C 1
ATOM 1158 O O . GLU A 1 134 ? -38.287 -21.348 30.211 1.00 89.31 134 GLU A O 1
ATOM 1163 N N . GLU A 1 135 ? -36.567 -19.918 30.181 1.00 89.62 135 GLU A N 1
ATOM 1164 C CA . GLU A 1 135 ? -36.662 -19.574 31.605 1.00 89.62 135 GLU A CA 1
ATOM 1165 C C . GLU A 1 135 ? -37.989 -18.883 31.942 1.00 89.62 135 GLU A C 1
ATOM 1167 O O . GLU A 1 135 ? -38.637 -19.255 32.923 1.00 89.62 135 GLU A O 1
ATOM 1172 N N . ASP A 1 136 ? -38.435 -17.932 31.118 1.00 88.81 136 ASP A N 1
ATOM 1173 C CA . ASP A 1 136 ? -39.704 -17.219 31.293 1.00 88.81 136 ASP A CA 1
ATOM 1174 C C . ASP A 1 136 ? -40.903 -18.180 31.167 1.00 88.81 136 ASP A C 1
ATOM 1176 O O . ASP A 1 136 ? -41.860 -18.099 31.947 1.00 88.81 136 ASP A O 1
ATOM 1180 N N . ARG A 1 137 ? -40.839 -19.153 30.242 1.00 90.06 137 ARG A N 1
ATOM 1181 C CA . ARG A 1 137 ? -41.834 -20.239 30.138 1.00 90.06 137 ARG A CA 1
ATOM 1182 C C . ARG A 1 137 ? -41.901 -21.056 31.426 1.00 90.06 137 ARG A C 1
ATOM 1184 O O . ARG A 1 137 ? -42.994 -21.299 31.941 1.00 90.06 137 ARG A O 1
ATOM 1191 N N . LEU A 1 138 ? -40.752 -21.444 31.978 1.00 89.00 138 LEU A N 1
ATOM 1192 C CA . LEU A 1 138 ? -40.685 -22.223 33.214 1.00 89.00 138 LEU A 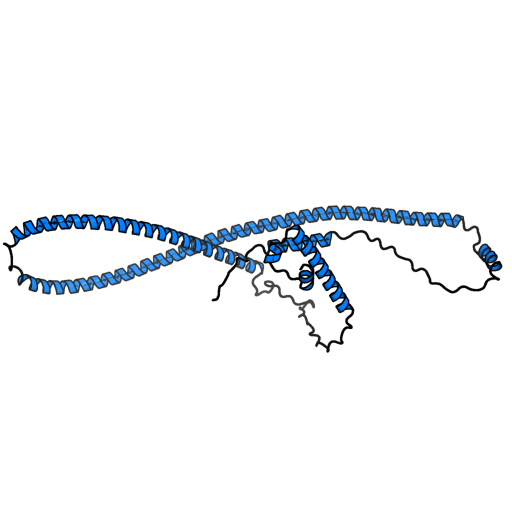CA 1
ATOM 1193 C C . LEU A 1 138 ? -41.137 -21.412 34.439 1.00 89.00 138 LEU A C 1
ATOM 1195 O O . LEU A 1 138 ? -41.830 -21.939 35.311 1.00 89.00 138 LEU A O 1
ATOM 1199 N N . ALA A 1 139 ? -40.775 -20.132 34.508 1.00 88.69 139 ALA A N 1
ATOM 1200 C CA . ALA A 1 139 ? -41.171 -19.227 35.581 1.00 88.69 139 ALA A CA 1
ATOM 1201 C C . ALA A 1 139 ? -42.691 -19.050 35.636 1.00 88.69 139 ALA A C 1
ATOM 1203 O O . ALA A 1 139 ? -43.264 -19.061 36.725 1.00 88.69 139 ALA A O 1
ATOM 1204 N N . LYS A 1 140 ? -43.356 -18.975 34.478 1.00 90.00 140 LYS A N 1
ATOM 1205 C CA . LYS A 1 140 ? -44.818 -18.907 34.399 1.00 90.00 140 LYS A CA 1
ATOM 1206 C C . LYS A 1 140 ? -45.482 -20.158 34.984 1.00 90.00 140 LYS A C 1
ATOM 1208 O O . LYS A 1 140 ? -46.361 -20.046 35.832 1.00 90.00 140 LYS A O 1
ATOM 1213 N N . VAL A 1 141 ? -44.976 -21.344 34.637 1.00 89.44 141 VAL A N 1
ATOM 1214 C CA . VAL A 1 141 ? -45.441 -22.620 35.216 1.00 89.44 141 VAL A CA 1
ATOM 1215 C C . VAL A 1 141 ? -45.228 -22.660 36.735 1.00 89.44 141 VAL A C 1
ATOM 1217 O O . VAL A 1 141 ? -46.106 -23.100 37.479 1.00 89.44 141 VAL A O 1
ATOM 1220 N N . ARG A 1 142 ? -44.075 -22.177 37.219 1.00 85.62 142 ARG A N 1
ATOM 1221 C CA . ARG A 1 142 ? -43.780 -22.088 38.659 1.00 85.62 142 ARG A CA 1
ATOM 1222 C C . ARG A 1 142 ? -44.716 -21.117 39.379 1.00 85.62 142 ARG A C 1
ATOM 1224 O O . ARG A 1 142 ? -45.222 -21.471 40.439 1.00 85.62 142 ARG A O 1
ATOM 1231 N N . GLN A 1 143 ? -44.974 -19.939 38.810 1.00 82.81 143 GLN A N 1
ATOM 1232 C CA . GLN A 1 143 ? -45.912 -18.965 39.373 1.00 82.81 143 GLN A CA 1
ATOM 1233 C C . GLN A 1 143 ? -47.330 -19.526 39.458 1.00 82.81 143 GLN A C 1
ATOM 1235 O O . GLN A 1 143 ? -47.973 -19.356 40.488 1.00 82.81 143 GLN A O 1
ATOM 1240 N N . ASP A 1 144 ? -47.806 -20.237 38.437 1.00 82.50 144 ASP A N 1
ATOM 1241 C CA . ASP A 1 144 ? -49.139 -20.847 38.464 1.00 82.50 144 ASP A CA 1
ATOM 1242 C C . ASP A 1 144 ? -49.269 -21.898 39.583 1.00 82.50 144 ASP A C 1
ATOM 1244 O O . ASP A 1 144 ? -50.308 -22.000 40.241 1.00 82.50 144 ASP A O 1
ATOM 1248 N N . LEU A 1 145 ? -48.205 -22.666 39.846 1.00 80.62 145 LEU A N 1
ATOM 1249 C CA . LEU A 1 145 ? -48.140 -23.610 40.969 1.00 80.62 145 LEU A CA 1
ATOM 1250 C C . LEU A 1 145 ? -48.075 -22.894 42.324 1.00 80.62 145 LEU A C 1
ATOM 1252 O O . LEU A 1 145 ? -48.762 -23.284 43.270 1.00 80.62 145 LEU A O 1
ATOM 1256 N N . GLU A 1 146 ? -47.268 -21.841 42.424 1.00 83.25 146 GLU A N 1
ATOM 1257 C CA . GLU A 1 146 ? -47.101 -21.080 43.658 1.00 83.25 146 GLU A CA 1
ATOM 1258 C C . GLU A 1 146 ? -48.363 -20.285 44.007 1.00 83.25 146 GLU A C 1
ATOM 1260 O O . GLU A 1 146 ? -48.755 -20.260 45.165 1.00 83.25 146 GLU A O 1
ATOM 1265 N N . GLN A 1 147 ? -49.072 -19.713 43.030 1.00 79.31 147 GLN A N 1
ATOM 1266 C CA . GLN A 1 147 ? -50.368 -19.067 43.252 1.00 79.31 147 GLN A CA 1
ATOM 1267 C C . GLN A 1 147 ? -51.416 -20.052 43.776 1.00 79.31 147 GLN A C 1
ATOM 1269 O O . GLN A 1 147 ? -52.219 -19.690 44.635 1.00 79.31 147 GLN A O 1
ATOM 1274 N N . LYS A 1 148 ? -51.403 -21.308 43.310 1.00 76.94 148 LYS A N 1
ATOM 1275 C CA . LYS A 1 148 ? -52.264 -22.362 43.870 1.00 76.94 148 LYS A CA 1
ATOM 1276 C C . LYS A 1 148 ? -51.903 -22.677 45.326 1.00 76.94 148 LYS A C 1
ATOM 1278 O O . LYS A 1 148 ? -52.809 -22.845 46.135 1.00 76.94 148 LYS A O 1
ATOM 1283 N N . ARG A 1 149 ? -50.610 -22.694 45.676 1.00 75.88 149 ARG A N 1
ATOM 1284 C CA . ARG A 1 149 ? -50.141 -22.857 47.066 1.00 75.88 149 ARG A CA 1
ATOM 1285 C C . ARG A 1 149 ? -50.460 -21.656 47.953 1.00 75.88 149 ARG A C 1
ATOM 1287 O O . ARG A 1 149 ? -51.008 -21.844 49.028 1.00 75.88 149 ARG A O 1
ATOM 1294 N N . ARG A 1 150 ? -50.171 -20.429 47.512 1.00 75.50 150 ARG A N 1
ATOM 1295 C CA . ARG A 1 150 ? -50.436 -19.200 48.274 1.00 75.50 150 ARG A CA 1
ATOM 1296 C C . ARG A 1 150 ? -51.920 -18.996 48.527 1.00 75.50 150 ARG A C 1
ATOM 1298 O O . ARG A 1 150 ? -52.269 -18.649 49.637 1.00 75.50 150 ARG A O 1
ATOM 1305 N N . LYS A 1 151 ? -52.808 -19.310 47.581 1.00 69.44 151 LYS A N 1
ATOM 1306 C CA . LYS A 1 151 ? -54.259 -19.318 47.850 1.00 69.44 151 LYS A CA 1
ATOM 1307 C C . LYS A 1 151 ? -54.660 -20.322 48.946 1.00 69.44 151 LYS A C 1
ATOM 1309 O O . LYS A 1 151 ? -55.647 -20.088 49.633 1.00 69.44 151 LYS A O 1
ATOM 1314 N N . ALA A 1 152 ? -53.901 -21.406 49.133 1.00 59.19 152 ALA A N 1
ATOM 1315 C CA . ALA A 1 152 ? -54.103 -22.363 50.224 1.00 59.19 152 ALA A CA 1
ATOM 1316 C C . ALA A 1 152 ? -53.466 -21.902 51.553 1.00 59.19 152 ALA A C 1
ATOM 1318 O O . ALA A 1 152 ? -54.021 -22.157 52.616 1.00 59.19 152 ALA A O 1
ATOM 1319 N N . GLU A 1 153 ? -52.328 -21.204 51.503 1.00 66.94 153 GLU A N 1
ATOM 1320 C CA . GLU A 1 153 ? -51.610 -20.684 52.677 1.00 66.94 153 GLU A CA 1
ATOM 1321 C C . GLU A 1 153 ? -52.180 -19.336 53.186 1.00 66.94 153 GLU A C 1
ATOM 1323 O O . GLU A 1 153 ? -52.265 -19.130 54.390 1.00 66.94 153 GLU A O 1
ATOM 1328 N N . GLU A 1 154 ? -52.649 -18.426 52.326 1.00 56.78 154 GLU A N 1
ATOM 1329 C CA . GLU A 1 154 ? -53.364 -17.187 52.702 1.00 56.78 154 GLU A CA 1
ATOM 1330 C C . GLU A 1 154 ? -54.715 -17.491 53.362 1.00 56.78 154 GLU A C 1
ATOM 1332 O O . GLU A 1 154 ? -55.106 -16.795 54.300 1.00 56.78 154 GLU A O 1
ATOM 1337 N N . ALA A 1 155 ? -55.372 -18.590 52.969 1.00 54.78 155 ALA A N 1
ATOM 1338 C CA . ALA A 1 155 ? -56.510 -19.143 53.704 1.00 54.78 155 ALA A CA 1
ATOM 1339 C C . ALA A 1 155 ? -56.136 -19.589 55.137 1.00 54.78 155 ALA A C 1
ATOM 1341 O O . ALA A 1 155 ? -57.019 -19.716 55.981 1.00 54.78 155 ALA A O 1
ATOM 1342 N N . ALA A 1 156 ? -54.842 -19.780 55.431 1.00 52.97 156 ALA A N 1
ATOM 1343 C CA . ALA A 1 156 ? -54.317 -20.127 56.752 1.00 52.97 156 ALA A CA 1
ATOM 1344 C C . ALA A 1 156 ? -53.688 -18.935 57.514 1.00 52.97 156 ALA A C 1
ATOM 1346 O O . ALA A 1 156 ? -53.710 -18.925 58.743 1.00 52.97 156 ALA A O 1
ATOM 1347 N N . ILE A 1 157 ? -53.141 -17.922 56.825 1.00 50.50 157 ILE A N 1
ATOM 1348 C CA . ILE A 1 157 ? -52.375 -16.811 57.435 1.00 50.50 157 ILE A CA 1
ATOM 1349 C C . ILE A 1 157 ? -53.219 -15.555 57.727 1.00 50.50 157 ILE A C 1
ATOM 1351 O O . ILE A 1 157 ? -52.838 -14.778 58.601 1.00 50.50 157 ILE A O 1
ATOM 1355 N N . TYR A 1 158 ? -54.403 -15.368 57.123 1.00 44.78 158 TYR A N 1
ATOM 1356 C CA . TYR A 1 158 ? -55.303 -14.228 57.427 1.00 44.78 158 TYR A CA 1
ATOM 1357 C C . TYR A 1 158 ? -55.749 -14.134 58.913 1.00 44.78 158 TYR A C 1
ATOM 1359 O O . TYR A 1 158 ? -56.415 -13.185 59.316 1.00 44.78 158 TYR A O 1
ATOM 1367 N N . ALA A 1 159 ? -55.337 -15.078 59.761 1.00 42.81 159 ALA A N 1
ATOM 1368 C CA . ALA A 1 159 ? -55.551 -15.082 61.203 1.00 42.81 159 ALA A CA 1
ATOM 1369 C C . ALA A 1 159 ? -54.403 -14.484 62.051 1.00 42.81 159 ALA A C 1
ATOM 1371 O O . ALA A 1 159 ? -54.549 -14.422 63.271 1.00 42.81 159 ALA A O 1
ATOM 1372 N N . SER A 1 160 ? -53.263 -14.056 61.486 1.00 46.84 160 SER A N 1
ATOM 1373 C CA . SER A 1 160 ? -52.122 -13.632 62.314 1.00 46.84 160 SER A CA 1
ATOM 1374 C C . SER A 1 160 ? -51.406 -12.373 61.826 1.00 46.84 160 SER A C 1
ATOM 1376 O O . SER A 1 160 ? -50.845 -12.326 60.737 1.00 46.84 160 SER A O 1
ATOM 1378 N N . LEU A 1 161 ? -51.324 -11.412 62.751 1.00 41.31 161 LEU A N 1
ATOM 1379 C CA . LEU A 1 161 ? -50.247 -10.430 62.885 1.00 41.31 161 LEU A CA 1
ATOM 1380 C C . LEU A 1 161 ? -50.398 -9.108 62.112 1.00 41.31 161 LEU A C 1
ATOM 1382 O O . LEU A 1 161 ? -49.690 -8.817 61.150 1.00 41.31 161 LEU A O 1
ATOM 1386 N N . LYS A 1 162 ? -51.247 -8.229 62.653 1.00 38.78 162 LYS A N 1
ATOM 1387 C CA . LYS A 1 162 ? -51.189 -6.783 62.418 1.00 38.78 162 LYS A CA 1
ATOM 1388 C C . LYS A 1 162 ? -50.707 -6.080 63.698 1.00 38.78 162 LYS A C 1
ATOM 1390 O O . LYS A 1 162 ? -51.084 -6.472 64.796 1.00 38.78 162 LYS A O 1
ATOM 1395 N N . GLU A 1 163 ? -49.916 -5.019 63.519 1.00 41.78 163 GLU A N 1
ATOM 1396 C CA . GLU A 1 163 ? -49.776 -3.877 64.451 1.00 41.78 163 GLU A CA 1
ATOM 1397 C C . GLU A 1 163 ? -48.773 -3.894 65.630 1.00 41.78 163 GLU A C 1
ATOM 1399 O O . GLU A 1 163 ? -48.931 -3.114 66.561 1.00 41.78 163 GLU A O 1
ATOM 1404 N N . ALA A 1 164 ? -47.652 -4.627 65.575 1.00 41.69 164 ALA A N 1
ATOM 1405 C CA . ALA A 1 164 ? -46.658 -4.598 66.674 1.00 41.69 164 ALA A CA 1
ATOM 1406 C C . ALA A 1 164 ? -45.302 -3.890 66.417 1.00 41.69 164 ALA A C 1
ATOM 1408 O O . ALA A 1 164 ? -44.424 -4.006 67.267 1.00 41.69 164 ALA A O 1
ATOM 1409 N N . ASN A 1 165 ? -45.074 -3.157 65.310 1.00 47.47 165 ASN A N 1
ATOM 1410 C CA . ASN A 1 165 ? -43.711 -2.663 64.983 1.00 47.47 165 ASN A CA 1
ATOM 1411 C C . ASN A 1 165 ? -43.535 -1.163 64.653 1.00 47.47 165 ASN A C 1
ATOM 1413 O O . ASN A 1 165 ? -42.400 -0.703 64.571 1.00 47.47 165 ASN A O 1
ATOM 1417 N N . LEU A 1 166 ? -44.598 -0.361 64.542 1.00 50.19 166 LEU A N 1
ATOM 1418 C CA . LEU A 1 166 ? -44.522 0.934 63.840 1.00 50.19 166 LEU A CA 1
ATOM 1419 C C . LEU A 1 166 ? -43.732 2.054 64.565 1.00 50.19 166 LEU A C 1
ATOM 1421 O O . LEU A 1 166 ? -43.203 2.950 63.914 1.00 50.19 166 LEU A O 1
ATOM 1425 N N . ALA A 1 167 ? -43.623 2.021 65.899 1.00 45.62 167 ALA A N 1
ATOM 1426 C CA . ALA A 1 167 ? -43.058 3.138 66.676 1.00 45.62 167 ALA A CA 1
ATOM 1427 C C . ALA A 1 167 ? -41.557 2.991 67.015 1.00 45.62 167 ALA A C 1
ATOM 1429 O O . ALA A 1 167 ? -40.822 3.973 66.975 1.00 45.62 167 ALA A O 1
ATOM 1430 N N . LYS A 1 168 ? -41.056 1.767 67.254 1.00 47.84 168 LYS A N 1
ATOM 1431 C CA . LYS A 1 168 ? -39.607 1.496 67.439 1.00 47.84 168 LYS A CA 1
ATOM 1432 C C . LYS A 1 168 ? -38.805 1.588 66.129 1.00 47.84 168 LYS A C 1
ATOM 1434 O O . LYS A 1 168 ? -37.575 1.593 66.147 1.00 47.84 168 LYS A 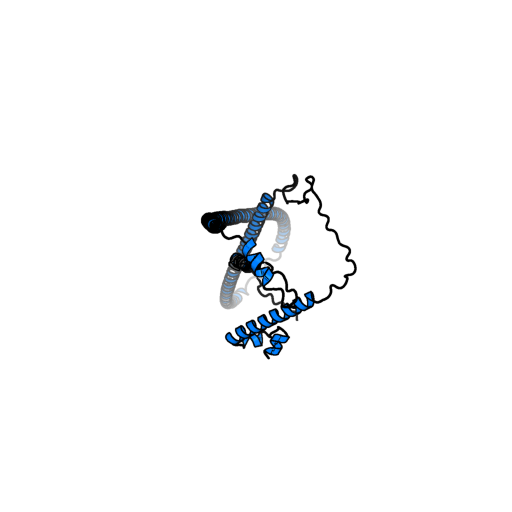O 1
ATOM 1439 N N . GLU A 1 169 ? -39.500 1.633 64.998 1.00 54.28 169 GLU A N 1
ATOM 1440 C CA . GLU A 1 169 ? -38.943 1.639 63.645 1.00 54.28 169 GLU A CA 1
ATOM 1441 C C . GLU A 1 169 ? -38.552 3.047 63.168 1.00 54.28 169 GLU A C 1
ATOM 1443 O O . GLU A 1 169 ? -37.572 3.203 62.440 1.00 54.28 169 GLU A O 1
ATOM 1448 N N . GLN A 1 170 ? -39.261 4.089 63.618 1.00 48.81 170 GLN A N 1
ATOM 1449 C CA . GLN A 1 170 ? -39.005 5.469 63.188 1.00 48.81 170 GLN A CA 1
ATOM 1450 C C . GLN A 1 170 ? -37.775 6.096 63.860 1.00 48.81 170 GLN A C 1
ATOM 1452 O O . GLN A 1 170 ? -37.022 6.822 63.211 1.00 48.81 170 GLN A O 1
ATOM 1457 N N . GLU A 1 171 ? -37.523 5.767 65.127 1.00 48.34 171 GLU A N 1
ATOM 1458 C CA . GLU A 1 171 ? -36.394 6.306 65.895 1.00 48.34 171 GLU A CA 1
ATOM 1459 C C . GLU A 1 171 ? -35.052 5.685 65.460 1.00 48.34 171 GLU A C 1
ATOM 1461 O O . GLU A 1 171 ? -34.079 6.398 65.206 1.00 48.34 171 GLU A O 1
ATOM 1466 N N . LYS A 1 172 ? -35.026 4.365 65.210 1.00 60.97 172 LYS A N 1
ATOM 1467 C CA . LYS A 1 172 ? -33.869 3.680 64.599 1.00 60.97 172 LYS A CA 1
ATOM 1468 C C . LYS A 1 172 ? -33.554 4.205 63.193 1.00 60.97 172 LYS A C 1
ATOM 1470 O O . LYS A 1 172 ? -32.386 4.256 62.812 1.00 60.97 172 LYS A O 1
ATOM 1475 N N . ARG A 1 173 ? -34.573 4.638 62.440 1.00 66.31 173 ARG A N 1
ATOM 1476 C CA . ARG A 1 173 ? -34.440 5.207 61.087 1.00 66.31 173 ARG A CA 1
ATOM 1477 C C . ARG A 1 173 ? -33.628 6.505 61.070 1.00 66.31 173 ARG A C 1
ATOM 1479 O O . ARG A 1 173 ? -32.808 6.690 60.176 1.00 66.31 173 ARG A O 1
ATOM 1486 N N . LEU A 1 174 ? -33.835 7.393 62.043 1.00 58.41 174 LEU A N 1
ATOM 1487 C CA . LEU A 1 174 ? -33.158 8.698 62.115 1.00 58.41 174 LEU A CA 1
ATOM 1488 C C . LEU A 1 174 ? -31.681 8.579 62.530 1.00 58.41 174 LEU A C 1
ATOM 1490 O O . LEU A 1 174 ? -30.821 9.249 61.954 1.00 58.41 174 LEU A O 1
ATOM 1494 N N . GLU A 1 175 ? -31.353 7.690 63.474 1.00 65.44 175 GLU A N 1
ATOM 1495 C CA . GLU A 1 175 ? -29.957 7.426 63.860 1.00 65.44 175 GLU A CA 1
ATOM 1496 C C . GLU A 1 175 ? -29.174 6.728 62.730 1.00 65.44 175 GLU A C 1
ATOM 1498 O O . GLU A 1 175 ? -28.013 7.060 62.457 1.00 65.44 175 GLU A O 1
ATOM 1503 N N . GLN A 1 176 ? -29.831 5.818 62.004 1.00 67.81 176 GLN A N 1
ATOM 1504 C CA . GLN A 1 176 ? -29.280 5.189 60.803 1.00 67.81 176 GLN A CA 1
ATOM 1505 C C . GLN A 1 176 ? -28.989 6.218 59.704 1.00 67.81 176 GLN A C 1
ATOM 1507 O O . GLN A 1 176 ? -27.908 6.175 59.123 1.00 67.81 176 GLN A O 1
ATOM 1512 N N . GLN A 1 177 ? -29.862 7.207 59.484 1.00 72.38 177 GLN A N 1
ATOM 1513 C CA . GLN A 1 177 ? -29.655 8.250 58.470 1.00 72.38 177 GLN A CA 1
ATOM 1514 C C . GLN A 1 177 ? -28.393 9.099 58.707 1.00 72.38 177 GLN A C 1
ATOM 1516 O O . GLN A 1 177 ? -27.678 9.404 57.750 1.00 72.38 177 GLN A O 1
ATOM 1521 N N . ARG A 1 178 ? -28.065 9.451 59.961 1.00 67.75 178 ARG A N 1
ATOM 1522 C CA . ARG A 1 178 ? -26.838 10.212 60.281 1.00 67.75 178 ARG A CA 1
ATOM 1523 C C . ARG A 1 178 ? -25.563 9.388 60.082 1.00 67.75 178 ARG A C 1
ATOM 1525 O O . ARG A 1 178 ? -24.614 9.882 59.474 1.00 67.75 178 ARG A O 1
ATOM 1532 N N . ARG A 1 179 ? -25.544 8.127 60.534 1.00 70.88 179 ARG A N 1
ATOM 1533 C CA . ARG A 1 179 ? -24.408 7.209 60.303 1.00 70.88 179 ARG A CA 1
ATOM 1534 C C . ARG A 1 179 ? -24.242 6.866 58.823 1.00 70.88 179 ARG A C 1
ATOM 1536 O O . ARG A 1 179 ? -23.120 6.765 58.335 1.00 70.88 179 ARG A O 1
ATOM 1543 N N . GLU A 1 180 ? -25.340 6.721 58.089 1.00 73.69 180 GLU A N 1
ATOM 1544 C CA . GLU A 1 180 ? -25.320 6.524 56.641 1.00 73.69 180 GLU A CA 1
ATOM 1545 C C . GLU A 1 180 ? -24.781 7.740 55.895 1.00 73.69 180 GLU A C 1
ATOM 1547 O O . GLU A 1 180 ? -24.043 7.560 54.934 1.00 73.69 180 GLU A O 1
ATOM 1552 N N . ALA A 1 181 ? -25.108 8.964 56.317 1.00 73.56 181 ALA A N 1
ATOM 1553 C CA . ALA A 1 181 ? -24.604 10.176 55.673 1.00 73.56 181 ALA A CA 1
ATOM 1554 C C . ALA A 1 181 ? -23.072 10.298 55.784 1.00 73.56 181 ALA A C 1
ATOM 1556 O O . ALA A 1 181 ? -22.407 10.603 54.795 1.00 73.56 181 ALA A O 1
ATOM 1557 N N . GLU A 1 182 ? -22.489 9.984 56.947 1.00 74.31 182 GLU A N 1
ATOM 1558 C CA . GLU A 1 182 ? -21.029 9.986 57.124 1.00 74.31 182 GLU A CA 1
ATOM 1559 C C . GLU A 1 182 ? -20.344 8.865 56.317 1.00 74.31 182 GLU A C 1
ATOM 1561 O O . GLU A 1 182 ? -19.302 9.087 55.693 1.00 74.31 182 GLU A O 1
ATOM 1566 N N . ARG A 1 183 ? -20.953 7.669 56.261 1.00 76.94 183 ARG A N 1
ATOM 1567 C CA . ARG A 1 183 ? -20.474 6.556 55.421 1.00 76.94 183 ARG A CA 1
ATOM 1568 C C . ARG A 1 183 ? -20.548 6.899 53.935 1.00 76.94 183 ARG A C 1
ATOM 1570 O O . ARG A 1 183 ? -19.564 6.688 53.238 1.00 76.94 183 ARG A O 1
ATOM 1577 N N . LYS A 1 184 ? -21.644 7.515 53.481 1.00 79.94 184 LYS A N 1
ATOM 1578 C CA . LYS A 1 184 ? -21.814 8.012 52.106 1.00 79.94 184 LYS A CA 1
ATOM 1579 C C . LYS A 1 184 ? -20.746 9.051 51.756 1.00 79.94 184 LYS A C 1
ATOM 1581 O O . LYS A 1 184 ? -20.205 9.011 50.659 1.00 79.94 184 LYS A O 1
ATOM 1586 N N . GLY A 1 185 ? -20.377 9.936 52.686 1.00 76.44 185 GLY A N 1
ATOM 1587 C CA . GLY A 1 185 ? -19.292 10.903 52.483 1.00 76.44 185 GLY A CA 1
ATOM 1588 C C . GLY A 1 185 ? -17.911 10.260 52.288 1.00 76.44 185 GLY A C 1
ATOM 1589 O O . GLY A 1 185 ? -17.165 10.667 51.397 1.00 76.44 185 GLY A O 1
ATOM 1590 N N . LYS A 1 186 ? -17.572 9.236 53.084 1.00 80.56 186 LYS A N 1
ATOM 1591 C CA . LYS A 1 186 ? -16.319 8.465 52.932 1.00 80.56 186 LYS A CA 1
ATOM 1592 C C . LYS A 1 186 ? -16.326 7.630 51.647 1.00 80.56 186 LYS A C 1
ATOM 1594 O O . LYS A 1 186 ? -15.368 7.675 50.884 1.00 80.56 186 LYS A O 1
ATOM 1599 N N . GLU A 1 187 ? -17.447 6.980 51.354 1.00 85.62 187 GLU A N 1
ATOM 1600 C CA . GLU A 1 187 ? -17.658 6.181 50.146 1.00 85.62 187 GLU A CA 1
ATOM 1601 C C . GLU A 1 187 ? -17.561 7.026 48.863 1.00 85.62 187 GLU A C 1
ATOM 1603 O O . GLU A 1 187 ? -17.015 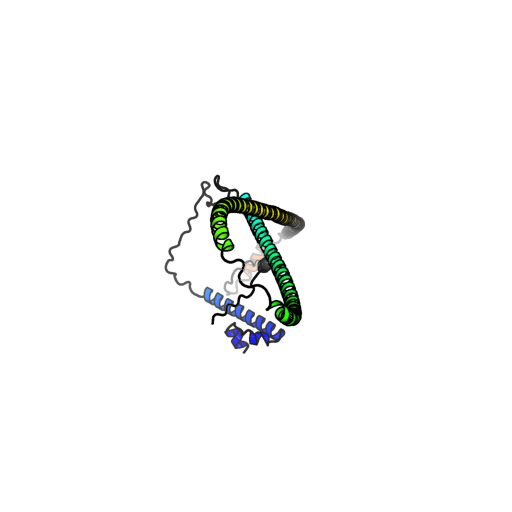6.569 47.865 1.00 85.62 187 GLU A O 1
ATOM 1608 N N . LEU A 1 188 ? -18.036 8.277 48.870 1.00 81.94 188 LEU A N 1
ATOM 1609 C CA . LEU A 1 188 ? -17.881 9.198 47.737 1.00 81.94 188 LEU A CA 1
ATOM 1610 C C . LEU A 1 188 ? -16.410 9.556 47.478 1.00 81.94 188 LEU A C 1
ATOM 1612 O O . LEU A 1 188 ? -15.990 9.558 46.323 1.00 81.94 188 LEU A O 1
ATOM 1616 N N . ARG A 1 189 ? -15.617 9.793 48.533 1.00 81.12 189 ARG A N 1
ATOM 1617 C CA . ARG A 1 189 ? -14.169 10.056 48.411 1.00 81.12 189 ARG A CA 1
ATOM 1618 C C . ARG A 1 189 ? -13.412 8.828 47.905 1.00 81.12 189 ARG A C 1
ATOM 1620 O O . ARG A 1 189 ? -12.558 8.948 47.032 1.00 81.12 189 ARG A O 1
ATOM 1627 N N . GLU A 1 190 ? -13.753 7.639 48.400 1.00 86.38 190 GLU A N 1
ATOM 1628 C CA . GLU A 1 190 ? -13.187 6.374 47.914 1.00 86.38 190 GLU A CA 1
ATOM 1629 C C . GLU A 1 190 ? -13.566 6.106 46.454 1.00 86.38 190 GLU A C 1
ATOM 1631 O O . GLU A 1 190 ? -12.706 5.739 45.654 1.00 86.38 190 GLU A O 1
ATOM 1636 N N . LYS A 1 191 ? -14.823 6.361 46.068 1.00 89.50 191 LYS A N 1
ATOM 1637 C CA . LYS A 1 191 ? -15.284 6.275 44.674 1.00 89.50 191 LYS A CA 1
ATOM 1638 C C . LYS A 1 191 ? -14.558 7.263 43.767 1.00 89.50 191 LYS A C 1
ATOM 1640 O O . LYS A 1 191 ? -14.247 6.910 42.635 1.00 89.50 191 LYS A O 1
ATOM 1645 N N . GLU A 1 192 ? -14.263 8.470 44.240 1.00 88.75 192 GLU A N 1
ATOM 1646 C CA . GLU A 1 192 ? -13.514 9.473 43.480 1.00 88.75 192 GLU A CA 1
ATOM 1647 C C . GLU A 1 192 ? -12.056 9.046 43.249 1.00 88.75 192 GLU A C 1
ATOM 1649 O O . GLU A 1 192 ? -11.570 9.090 42.115 1.00 88.75 192 GLU A O 1
ATOM 1654 N N . ILE A 1 193 ? -11.379 8.542 44.287 1.00 89.88 193 ILE A N 1
ATOM 1655 C CA . ILE A 1 193 ? -10.022 7.980 44.181 1.00 89.88 193 ILE A CA 1
ATOM 1656 C C . ILE A 1 193 ? -10.020 6.761 43.250 1.00 89.88 193 ILE A C 1
ATOM 1658 O O . ILE A 1 193 ? -9.178 6.667 42.356 1.00 89.88 193 ILE A O 1
ATOM 1662 N N . ALA A 1 194 ? -10.990 5.856 43.403 1.00 90.69 194 ALA A N 1
ATOM 1663 C CA . ALA A 1 194 ? -11.137 4.678 42.554 1.00 90.69 194 ALA A CA 1
ATOM 1664 C C . ALA A 1 194 ? -11.412 5.055 41.091 1.00 90.69 194 ALA A C 1
ATOM 1666 O O . ALA A 1 194 ? -10.830 4.462 40.185 1.00 90.69 194 ALA A O 1
ATOM 1667 N N . LEU A 1 195 ? -12.243 6.072 40.842 1.00 91.31 195 LEU A N 1
ATOM 1668 C CA . LEU A 1 195 ? -12.516 6.586 39.501 1.00 91.31 195 LEU A CA 1
ATOM 1669 C C . LEU A 1 195 ? -11.261 7.205 38.878 1.00 91.31 195 LEU A C 1
ATOM 1671 O O . LEU A 1 195 ? -10.994 6.979 37.697 1.00 91.31 195 LEU A O 1
ATOM 1675 N N . LYS A 1 196 ? -10.474 7.955 39.656 1.00 90.81 196 LYS A N 1
ATOM 1676 C CA . LYS A 1 196 ? -9.204 8.531 39.200 1.00 90.81 196 LYS A CA 1
ATOM 1677 C C . LYS A 1 196 ? -8.186 7.437 38.859 1.00 90.81 196 LYS A C 1
ATOM 1679 O O . LYS A 1 196 ? -7.637 7.456 37.761 1.00 90.81 196 LYS A O 1
ATOM 1684 N N . ALA A 1 197 ? -8.026 6.438 39.726 1.00 91.31 197 ALA A N 1
ATOM 1685 C CA . ALA A 1 197 ? -7.163 5.284 39.476 1.00 91.31 197 ALA A CA 1
ATOM 1686 C C . ALA A 1 197 ? -7.634 4.452 38.268 1.00 91.31 197 ALA A C 1
ATOM 1688 O O . ALA A 1 197 ? -6.821 3.992 37.471 1.00 91.31 197 ALA A O 1
ATOM 1689 N N . ALA A 1 198 ? -8.946 4.281 38.080 1.00 91.12 198 ALA A N 1
ATOM 1690 C CA . ALA A 1 198 ? -9.503 3.597 36.913 1.00 91.12 198 ALA A CA 1
ATOM 1691 C C . ALA A 1 198 ? -9.265 4.380 35.611 1.00 91.12 198 ALA A C 1
ATOM 1693 O O . ALA A 1 198 ? -8.974 3.775 34.580 1.00 91.12 198 ALA A O 1
ATOM 1694 N N . ARG A 1 199 ? -9.360 5.717 35.645 1.00 90.50 199 ARG A N 1
ATOM 1695 C CA . ARG A 1 199 ? -9.019 6.584 34.504 1.00 90.50 199 ARG A CA 1
ATOM 1696 C C . ARG A 1 199 ? -7.547 6.458 34.130 1.00 90.50 199 ARG A C 1
ATOM 1698 O O . ARG A 1 199 ? -7.245 6.316 32.952 1.00 90.50 199 ARG A O 1
ATOM 1705 N N . GLU A 1 200 ? -6.658 6.465 35.117 1.00 91.44 200 GLU A N 1
ATOM 1706 C CA . GLU A 1 200 ? -5.217 6.323 34.902 1.00 91.44 200 GLU A CA 1
ATOM 1707 C C . GLU A 1 200 ? -4.852 4.942 34.341 1.00 91.44 200 GLU A C 1
ATOM 1709 O O . GLU A 1 200 ? -4.125 4.855 33.355 1.00 91.44 200 GLU A O 1
ATOM 1714 N N . LYS A 1 201 ? -5.441 3.862 34.875 1.00 92.50 201 LYS A N 1
ATOM 1715 C CA . LYS A 1 201 ? -5.269 2.505 34.329 1.00 92.50 201 LYS A CA 1
ATOM 1716 C C . LYS A 1 201 ? -5.726 2.404 32.875 1.00 92.50 201 LYS A C 1
ATOM 1718 O O . LYS A 1 201 ? -4.957 1.945 32.039 1.00 92.50 201 LYS A O 1
ATOM 1723 N N . ARG A 1 202 ? -6.924 2.909 32.551 1.00 90.75 202 ARG A N 1
ATOM 1724 C CA . ARG A 1 202 ? -7.435 2.942 31.168 1.00 90.75 202 ARG A CA 1
ATOM 1725 C C . ARG A 1 202 ? -6.552 3.777 30.244 1.00 90.75 202 ARG A C 1
ATOM 1727 O O . ARG A 1 202 ? -6.338 3.390 29.102 1.00 90.75 202 ARG A O 1
ATOM 1734 N N . ALA A 1 203 ? -6.040 4.912 30.722 1.00 92.06 203 ALA A N 1
ATOM 1735 C CA . ALA A 1 203 ? -5.123 5.748 29.953 1.00 92.06 203 ALA A CA 1
ATOM 1736 C C . ALA A 1 203 ? -3.802 5.018 29.670 1.00 92.06 203 ALA A C 1
ATOM 1738 O O . ALA A 1 203 ? -3.311 5.067 28.546 1.00 92.06 203 ALA A O 1
ATOM 1739 N N . ASN A 1 204 ? -3.263 4.294 30.654 1.00 93.44 204 ASN A N 1
ATOM 1740 C CA . ASN A 1 204 ? -2.045 3.505 30.496 1.00 93.44 204 ASN A CA 1
ATOM 1741 C C . ASN A 1 204 ? -2.250 2.296 29.566 1.00 93.44 204 ASN A C 1
ATOM 1743 O O . ASN A 1 204 ? -1.421 2.030 28.702 1.00 93.44 204 ASN A O 1
ATOM 1747 N N . GLU A 1 205 ? -3.376 1.592 29.691 1.00 92.88 205 GLU A N 1
ATOM 1748 C CA . GLU A 1 205 ? -3.768 0.507 28.780 1.00 92.88 205 GLU A CA 1
ATOM 1749 C C . GLU A 1 205 ? -3.933 1.012 27.344 1.00 92.88 205 GLU A C 1
ATOM 1751 O O . GLU A 1 205 ? -3.438 0.387 26.407 1.00 92.88 205 GLU A O 1
ATOM 1756 N N . TYR A 1 206 ? -4.562 2.177 27.165 1.00 89.88 206 TYR A N 1
ATOM 1757 C CA . TYR A 1 206 ? -4.682 2.822 25.862 1.00 89.88 206 TYR A CA 1
ATOM 1758 C C . TYR A 1 206 ? -3.315 3.218 25.297 1.00 89.88 206 TYR A C 1
ATOM 1760 O O . TYR A 1 206 ? -3.035 2.937 24.135 1.00 89.88 206 TYR A O 1
ATOM 1768 N N . ALA A 1 207 ? -2.440 3.819 26.108 1.00 93.94 207 ALA A N 1
ATOM 1769 C CA . ALA A 1 207 ? -1.089 4.183 25.691 1.00 93.94 207 ALA A CA 1
ATOM 1770 C C . ALA A 1 207 ? -0.280 2.951 25.257 1.00 93.94 207 ALA A C 1
ATOM 1772 O O . ALA A 1 207 ? 0.321 2.963 24.184 1.00 93.94 207 ALA A O 1
ATOM 1773 N N . LYS A 1 208 ? -0.341 1.864 26.035 1.00 94.75 208 LYS A N 1
ATOM 1774 C CA . LYS A 1 208 ? 0.308 0.592 25.702 1.00 94.75 208 LYS A CA 1
ATOM 1775 C C . LYS A 1 208 ? -0.259 -0.017 24.418 1.00 94.75 208 LYS A C 1
ATOM 1777 O O . LYS A 1 208 ? 0.504 -0.394 23.541 1.00 94.75 208 LYS A O 1
ATOM 1782 N N . SER A 1 209 ? -1.583 -0.036 24.260 1.00 91.44 209 SER A N 1
ATOM 1783 C CA . SER A 1 209 ? -2.241 -0.522 23.039 1.00 91.44 209 SER A CA 1
ATOM 1784 C C . SER A 1 209 ? -1.849 0.293 21.799 1.00 91.44 209 SER A C 1
ATOM 1786 O O . SER A 1 209 ? -1.615 -0.277 20.734 1.00 91.44 209 SER A O 1
ATOM 1788 N N . GLN A 1 210 ? -1.731 1.617 21.930 1.00 90.12 210 GLN A N 1
ATOM 1789 C CA . GLN A 1 210 ? -1.249 2.493 20.859 1.00 90.12 210 GLN A CA 1
ATOM 1790 C C . GLN A 1 210 ? 0.212 2.208 20.505 1.00 90.12 210 GLN A C 1
ATOM 1792 O O . GLN A 1 210 ? 0.575 2.216 19.329 1.00 90.12 210 GLN A O 1
ATOM 1797 N N . GLU A 1 211 ? 1.057 1.956 21.502 1.00 93.31 211 GLU A N 1
ATOM 1798 C CA . GLU A 1 211 ? 2.454 1.592 21.280 1.00 93.31 211 GLU A CA 1
ATOM 1799 C C . GLU A 1 211 ? 2.583 0.223 20.600 1.00 93.31 211 GLU A C 1
ATOM 1801 O O . GLU A 1 211 ? 3.319 0.097 19.623 1.00 93.31 211 GLU A O 1
ATOM 1806 N N . ASP A 1 212 ? 1.818 -0.773 21.045 1.00 92.12 212 ASP A N 1
ATOM 1807 C CA . ASP A 1 212 ? 1.776 -2.102 20.434 1.00 92.12 212 ASP A CA 1
ATOM 1808 C C . ASP A 1 212 ? 1.305 -2.026 18.974 1.00 92.12 212 ASP A C 1
ATOM 1810 O O . ASP A 1 212 ? 1.906 -2.649 18.098 1.00 92.12 212 ASP A O 1
ATOM 1814 N N . LEU A 1 213 ? 0.300 -1.193 18.675 1.00 91.81 213 LEU A N 1
ATOM 1815 C CA . LEU A 1 213 ? -0.141 -0.948 17.301 1.00 91.81 213 LEU A CA 1
ATOM 1816 C C . LEU A 1 213 ? 0.966 -0.303 16.456 1.00 91.81 213 LEU A C 1
ATOM 1818 O O . LEU A 1 213 ? 1.213 -0.742 15.336 1.00 91.81 213 LEU A O 1
ATOM 1822 N N . LYS A 1 214 ? 1.666 0.708 16.985 1.00 93.75 214 LYS A N 1
ATOM 1823 C CA . LYS A 1 214 ? 2.805 1.332 16.291 1.00 93.75 214 LYS A CA 1
ATOM 1824 C C . LYS A 1 214 ? 3.926 0.331 16.025 1.00 93.75 214 LYS A C 1
ATOM 1826 O O . LYS A 1 214 ? 4.515 0.361 14.949 1.00 93.75 214 LYS A O 1
ATOM 1831 N N . ARG A 1 215 ? 4.204 -0.569 16.973 1.00 95.19 215 ARG A N 1
ATOM 1832 C CA . ARG A 1 215 ? 5.186 -1.649 16.802 1.00 95.19 215 ARG A CA 1
ATOM 1833 C C . ARG A 1 215 ? 4.760 -2.616 15.700 1.00 95.19 215 ARG A C 1
ATOM 1835 O O . ARG A 1 215 ? 5.586 -2.932 14.853 1.00 95.19 215 ARG A O 1
ATOM 1842 N N . GLN A 1 216 ? 3.489 -3.024 15.667 1.00 92.69 216 GLN A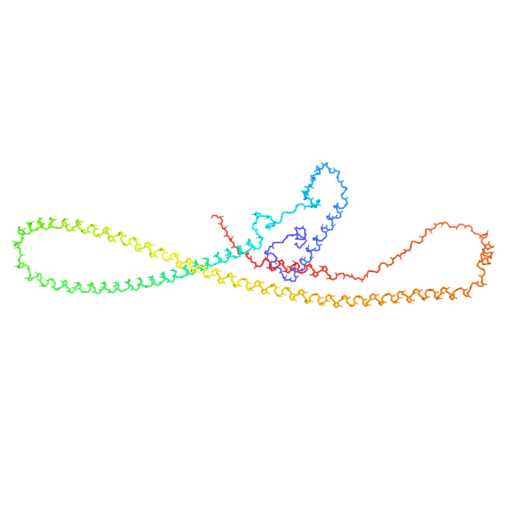 N 1
ATOM 1843 C CA . GLN A 1 216 ? 2.955 -3.891 14.608 1.00 92.69 216 GLN A CA 1
ATOM 1844 C C . GLN A 1 216 ? 3.047 -3.235 13.228 1.00 92.69 216 GLN A C 1
ATOM 1846 O O . GLN A 1 216 ? 3.538 -3.863 12.294 1.00 92.69 216 GLN A O 1
ATOM 1851 N N . VAL A 1 217 ? 2.634 -1.966 13.108 1.00 94.56 217 VAL A N 1
ATOM 1852 C CA . VAL A 1 217 ? 2.774 -1.198 11.859 1.00 94.56 217 VAL A CA 1
ATOM 1853 C C . VAL A 1 217 ? 4.243 -1.145 11.452 1.00 94.56 217 VAL A C 1
ATOM 1855 O O . VAL A 1 217 ? 4.568 -1.517 10.337 1.00 94.56 217 VAL A O 1
ATOM 1858 N N . SER A 1 218 ? 5.144 -0.761 12.361 1.00 93.44 218 SER A N 1
ATOM 1859 C CA . SER A 1 218 ? 6.572 -0.621 12.055 1.00 93.44 218 SER A CA 1
ATOM 1860 C C . SER A 1 218 ? 7.228 -1.933 11.624 1.00 93.44 218 SER A C 1
ATOM 1862 O O . SER A 1 218 ? 8.033 -1.919 10.699 1.00 93.44 218 SER A O 1
ATOM 1864 N N . GLN A 1 219 ? 6.911 -3.051 12.284 1.00 95.31 219 GLN A N 1
ATOM 1865 C CA . GLN A 1 219 ? 7.413 -4.373 11.895 1.00 95.31 219 GLN A CA 1
ATOM 1866 C C . GLN A 1 219 ? 6.918 -4.734 10.496 1.00 95.31 219 GLN A C 1
ATOM 1868 O O . GLN A 1 219 ? 7.712 -5.076 9.625 1.00 95.31 219 GLN A O 1
ATOM 1873 N N . ARG A 1 220 ? 5.614 -4.562 10.251 1.00 95.25 220 ARG A N 1
ATOM 1874 C CA . ARG A 1 220 ? 5.020 -4.890 8.959 1.00 95.25 220 ARG A CA 1
ATOM 1875 C C . ARG A 1 220 ? 5.532 -3.995 7.831 1.00 95.25 220 ARG A C 1
ATOM 1877 O O . ARG A 1 220 ? 5.751 -4.483 6.726 1.00 95.25 220 ARG A O 1
ATOM 1884 N N . THR A 1 221 ? 5.754 -2.711 8.102 1.00 93.88 221 THR A N 1
ATOM 1885 C CA . THR A 1 221 ? 6.405 -1.782 7.173 1.00 93.88 221 THR A CA 1
ATOM 1886 C C . THR A 1 221 ? 7.774 -2.295 6.767 1.00 93.88 221 THR A C 1
ATOM 1888 O O . THR A 1 221 ? 8.079 -2.284 5.579 1.00 93.88 221 THR A O 1
ATOM 1891 N N . GLU A 1 222 ? 8.600 -2.717 7.727 1.00 94.62 222 GLU A N 1
ATOM 1892 C CA . GLU A 1 222 ? 9.951 -3.190 7.430 1.00 94.62 222 GLU A CA 1
ATOM 1893 C C . GLU A 1 222 ? 9.900 -4.458 6.570 1.00 94.62 222 GLU A C 1
ATOM 1895 O O . GLU A 1 222 ? 10.578 -4.522 5.550 1.00 94.62 222 GLU A O 1
ATOM 1900 N N . ASP A 1 223 ? 9.013 -5.406 6.881 1.00 94.69 223 ASP A N 1
ATOM 1901 C CA . ASP A 1 223 ? 8.817 -6.615 6.069 1.00 94.69 223 ASP A CA 1
ATOM 1902 C C . ASP A 1 223 ? 8.385 -6.288 4.625 1.00 94.69 223 ASP A C 1
ATOM 1904 O O . ASP A 1 223 ? 8.912 -6.836 3.649 1.00 94.69 223 ASP A O 1
ATOM 1908 N N . LEU A 1 224 ? 7.420 -5.374 4.465 1.00 93.81 224 LEU A N 1
ATOM 1909 C CA . LEU A 1 224 ? 6.944 -4.918 3.154 1.00 93.81 224 LEU A CA 1
ATOM 1910 C C . LEU A 1 224 ? 8.033 -4.163 2.388 1.00 93.81 224 LEU A C 1
ATOM 1912 O O . LEU A 1 224 ? 8.183 -4.329 1.177 1.00 93.81 224 LEU A O 1
ATOM 1916 N N . TYR A 1 225 ? 8.811 -3.344 3.087 1.00 95.56 225 TYR A N 1
ATOM 1917 C CA . TYR A 1 225 ? 9.917 -2.606 2.504 1.00 95.56 225 TYR A CA 1
ATOM 1918 C C . TYR A 1 225 ? 11.022 -3.550 2.014 1.00 95.56 225 TYR A C 1
ATOM 1920 O O . TYR A 1 225 ? 11.460 -3.432 0.865 1.00 95.56 225 TYR A O 1
ATOM 1928 N N . MET A 1 226 ? 11.428 -4.507 2.850 1.00 96.25 226 MET A N 1
ATOM 1929 C CA . MET A 1 226 ? 12.467 -5.486 2.539 1.00 96.25 226 MET A CA 1
ATOM 1930 C C . MET A 1 226 ? 12.060 -6.375 1.365 1.00 96.25 226 MET A C 1
ATOM 1932 O O . MET A 1 226 ? 12.789 -6.438 0.377 1.00 96.25 226 MET A O 1
ATOM 1936 N N . SER A 1 227 ? 10.856 -6.950 1.396 1.00 95.19 227 SER A N 1
ATOM 1937 C CA . SER A 1 227 ? 10.341 -7.761 0.281 1.00 95.19 227 SER A CA 1
ATOM 1938 C C . SER A 1 227 ? 10.239 -6.968 -1.029 1.00 95.19 227 SER A C 1
ATOM 1940 O O . SER A 1 227 ? 10.644 -7.447 -2.089 1.00 95.19 227 SER A O 1
ATOM 1942 N N . ALA A 1 228 ? 9.777 -5.714 -0.984 1.00 92.12 228 ALA A N 1
ATOM 1943 C CA . ALA A 1 228 ? 9.759 -4.857 -2.166 1.00 92.12 228 ALA A CA 1
ATOM 1944 C C . ALA A 1 228 ? 11.175 -4.511 -2.662 1.00 92.12 228 ALA A C 1
ATOM 1946 O O . ALA A 1 228 ? 11.386 -4.342 -3.865 1.00 92.12 228 ALA A O 1
ATOM 1947 N N . SER A 1 229 ? 12.147 -4.386 -1.756 1.00 93.69 229 SER A N 1
ATOM 1948 C CA . SER A 1 229 ? 13.553 -4.146 -2.089 1.00 93.69 229 SER A CA 1
ATOM 1949 C C . SER A 1 229 ? 14.194 -5.344 -2.779 1.00 93.69 229 SER A C 1
ATOM 1951 O O . SER A 1 229 ? 14.848 -5.171 -3.807 1.00 93.69 229 SER A O 1
ATOM 1953 N N . GLU A 1 230 ? 13.926 -6.553 -2.291 1.00 94.88 230 GLU A N 1
ATOM 1954 C CA . GLU A 1 230 ? 14.375 -7.806 -2.906 1.00 94.88 230 GLU A CA 1
ATOM 1955 C C . GLU A 1 230 ? 13.847 -7.947 -4.336 1.00 94.88 230 GLU A C 1
ATOM 1957 O O . GLU A 1 230 ? 14.626 -8.153 -5.268 1.00 94.88 230 GLU A O 1
ATOM 1962 N N . VAL A 1 231 ? 12.546 -7.717 -4.544 1.00 95.06 231 VAL A N 1
ATOM 1963 C CA . VAL A 1 231 ? 11.935 -7.756 -5.883 1.00 95.06 231 VAL A CA 1
ATOM 1964 C C . VAL A 1 231 ? 12.608 -6.762 -6.834 1.00 95.06 231 VAL A C 1
ATOM 1966 O O . VAL A 1 231 ? 12.845 -7.079 -8.000 1.00 95.06 231 VAL A O 1
ATOM 1969 N N . ARG A 1 232 ? 12.948 -5.558 -6.359 1.00 90.75 232 ARG A N 1
ATOM 1970 C CA . ARG A 1 232 ? 13.668 -4.565 -7.174 1.00 90.75 232 ARG A CA 1
ATOM 1971 C C . ARG A 1 232 ? 15.095 -5.004 -7.483 1.00 90.75 232 ARG A C 1
ATOM 1973 O O . ARG A 1 232 ? 15.531 -4.843 -8.620 1.00 90.75 232 ARG A O 1
ATOM 1980 N N . ALA A 1 233 ? 15.814 -5.547 -6.505 1.00 94.06 233 ALA A N 1
ATOM 1981 C CA . ALA A 1 233 ? 17.167 -6.053 -6.708 1.00 94.06 233 ALA A CA 1
ATOM 1982 C C . ALA A 1 233 ? 17.182 -7.163 -7.770 1.00 94.06 233 ALA A C 1
ATOM 1984 O O . ALA A 1 233 ? 18.014 -7.144 -8.679 1.00 94.06 233 ALA A O 1
ATOM 1985 N N . ASP A 1 234 ? 16.199 -8.063 -7.732 1.00 94.88 234 ASP A N 1
ATOM 1986 C CA . ASP A 1 234 ? 16.023 -9.079 -8.764 1.00 94.88 234 ASP A CA 1
ATOM 1987 C C . ASP A 1 234 ? 15.697 -8.476 -10.131 1.00 94.88 234 ASP A C 1
ATOM 1989 O O . ASP A 1 234 ? 16.288 -8.884 -11.128 1.00 94.88 234 ASP A O 1
ATOM 1993 N N . GLN A 1 235 ? 14.825 -7.467 -10.208 1.00 93.62 235 GLN A N 1
ATOM 1994 C CA . GLN A 1 235 ? 14.547 -6.771 -11.470 1.00 93.62 235 GLN A CA 1
ATOM 1995 C C . GLN A 1 235 ? 15.806 -6.134 -12.071 1.00 93.62 235 GLN A C 1
ATOM 1997 O O . GLN A 1 235 ? 16.028 -6.249 -13.277 1.00 93.62 235 GLN A O 1
ATOM 2002 N N . VAL A 1 236 ? 16.647 -5.500 -11.248 1.00 95.06 236 VAL A N 1
ATOM 2003 C CA . VAL A 1 236 ? 17.920 -4.913 -11.695 1.00 95.06 236 VAL A CA 1
ATOM 2004 C C . VAL A 1 236 ? 18.854 -6.001 -12.215 1.00 95.06 236 VAL A C 1
ATOM 2006 O O . VAL A 1 236 ? 19.334 -5.897 -13.344 1.00 95.06 236 VAL A O 1
ATOM 2009 N N . ARG A 1 237 ? 19.030 -7.087 -11.456 1.00 96.50 237 ARG A N 1
ATOM 2010 C CA . ARG A 1 237 ? 19.859 -8.235 -11.849 1.00 96.50 237 ARG A CA 1
ATOM 2011 C C . ARG A 1 237 ? 19.391 -8.856 -13.166 1.00 96.50 237 ARG A C 1
ATOM 2013 O O . ARG A 1 237 ? 20.197 -9.199 -14.027 1.00 96.50 237 ARG A O 1
ATOM 2020 N N . MET A 1 238 ? 18.081 -9.002 -13.349 1.00 94.62 238 MET A N 1
ATOM 2021 C CA . MET A 1 238 ? 17.509 -9.535 -14.586 1.00 94.62 238 MET A CA 1
ATOM 2022 C C . MET A 1 238 ? 17.732 -8.581 -15.764 1.00 94.62 238 MET A C 1
ATOM 2024 O O . MET A 1 238 ? 18.133 -9.034 -16.835 1.00 94.62 238 MET A O 1
ATOM 2028 N N . ALA A 1 239 ? 17.572 -7.271 -15.561 1.00 95.19 239 ALA A N 1
ATOM 2029 C CA . ALA A 1 239 ? 17.842 -6.266 -16.586 1.00 95.19 239 ALA A CA 1
ATOM 2030 C C . ALA A 1 239 ? 19.327 -6.212 -16.988 1.00 95.19 239 ALA A C 1
ATOM 2032 O O . ALA A 1 239 ? 19.640 -6.023 -18.162 1.00 95.19 239 ALA A O 1
ATOM 2033 N N . GLU A 1 240 ? 20.254 -6.387 -16.045 1.00 95.00 240 GLU A N 1
ATOM 2034 C CA . GLU A 1 240 ? 21.691 -6.501 -16.329 1.00 95.00 240 GLU A CA 1
ATOM 2035 C C . GLU A 1 240 ? 21.995 -7.742 -17.169 1.00 95.00 240 GLU A C 1
ATOM 2037 O O . GLU A 1 240 ? 22.588 -7.630 -18.241 1.00 95.00 240 GLU A O 1
ATOM 2042 N N . ASN A 1 241 ? 21.471 -8.900 -16.766 1.00 95.25 241 ASN A N 1
ATOM 2043 C CA . ASN A 1 241 ? 21.612 -10.134 -17.538 1.00 95.25 241 ASN A CA 1
ATOM 2044 C C . ASN A 1 241 ? 21.043 -10.004 -18.963 1.00 95.25 241 ASN A C 1
ATOM 2046 O O . ASN A 1 241 ? 21.571 -10.589 -19.910 1.00 95.25 241 ASN A O 1
ATOM 2050 N N . GLU A 1 242 ? 19.944 -9.271 -19.142 1.00 95.44 242 GLU A N 1
ATOM 2051 C CA . GLU A 1 242 ? 19.380 -8.982 -20.463 1.00 95.44 242 GLU A CA 1
ATOM 2052 C C . GLU A 1 242 ? 20.278 -8.063 -21.290 1.00 95.44 242 GLU A C 1
ATOM 2054 O O . GLU A 1 242 ? 20.500 -8.343 -22.471 1.00 95.44 242 GLU A O 1
ATOM 2059 N N . LYS A 1 243 ? 20.837 -7.008 -20.685 1.00 94.88 243 LYS A N 1
ATOM 2060 C CA . LYS A 1 243 ? 21.818 -6.137 -21.347 1.00 94.88 243 LYS A CA 1
ATOM 2061 C C . LYS A 1 243 ? 23.025 -6.938 -21.821 1.00 94.88 243 LYS A C 1
ATOM 2063 O O . LYS A 1 243 ? 23.415 -6.791 -22.976 1.00 94.88 243 LYS A O 1
ATOM 2068 N N . ASP A 1 244 ? 23.545 -7.840 -20.993 1.00 96.00 244 ASP A N 1
ATOM 2069 C CA . ASP A 1 244 ? 24.684 -8.689 -21.352 1.00 96.00 244 ASP A CA 1
ATOM 2070 C C . ASP A 1 244 ? 24.358 -9.622 -22.521 1.00 96.00 244 ASP A C 1
ATOM 2072 O O . ASP A 1 244 ? 25.151 -9.759 -23.455 1.00 96.00 244 ASP A O 1
ATOM 2076 N N . LYS A 1 245 ? 23.164 -10.228 -22.531 1.00 96.81 245 LYS A N 1
ATOM 2077 C CA . LYS A 1 245 ? 22.699 -11.041 -23.669 1.00 96.81 245 LYS A CA 1
ATOM 2078 C C . LYS A 1 245 ? 22.608 -10.210 -24.948 1.00 96.81 245 LYS A C 1
ATOM 2080 O O . LYS A 1 245 ? 23.045 -10.664 -26.008 1.00 96.81 245 LYS A O 1
ATOM 2085 N N . VAL A 1 246 ? 22.049 -9.002 -24.864 1.00 96.50 246 VAL A N 1
ATOM 2086 C CA . VAL A 1 246 ? 21.941 -8.083 -26.006 1.00 96.50 246 VAL A CA 1
ATOM 2087 C C . VAL A 1 246 ? 23.327 -7.686 -26.513 1.00 96.50 246 VAL A C 1
ATOM 2089 O O . VAL A 1 246 ? 23.568 -7.751 -27.720 1.00 96.50 246 VAL A O 1
ATOM 2092 N N . GLU A 1 247 ? 24.253 -7.355 -25.617 1.00 96.44 247 GLU A N 1
ATOM 2093 C CA . GLU A 1 247 ? 25.627 -6.998 -25.966 1.00 96.44 247 GLU A CA 1
ATOM 2094 C C . GLU A 1 247 ? 26.350 -8.172 -26.639 1.00 96.44 247 GLU A C 1
ATOM 2096 O O . GLU A 1 247 ? 26.970 -8.007 -27.687 1.00 96.44 247 GLU A O 1
ATOM 2101 N N . GLN A 1 248 ? 26.199 -9.398 -26.132 1.00 96.62 248 GLN A N 1
ATOM 2102 C CA . GLN A 1 248 ? 26.768 -10.587 -26.774 1.00 96.62 248 GLN A CA 1
ATOM 2103 C C . GLN A 1 248 ? 26.248 -10.785 -28.207 1.00 96.62 248 GLN A C 1
ATOM 2105 O O . GLN A 1 248 ? 27.031 -11.064 -29.124 1.00 96.62 248 GLN A O 1
ATOM 2110 N N . ILE A 1 249 ? 24.941 -10.610 -28.427 1.00 97.12 249 ILE A N 1
ATOM 2111 C CA . ILE A 1 249 ? 24.333 -10.687 -29.764 1.00 97.12 249 ILE A CA 1
ATOM 2112 C C . ILE A 1 249 ? 24.905 -9.590 -30.668 1.00 97.12 249 ILE A C 1
ATOM 2114 O O . ILE A 1 249 ? 25.309 -9.878 -31.802 1.00 97.12 249 ILE A O 1
ATOM 2118 N N . TRP A 1 250 ? 24.987 -8.357 -30.166 1.00 96.44 250 TRP A N 1
ATOM 2119 C CA . TRP A 1 250 ? 25.563 -7.223 -30.881 1.00 96.44 250 TRP A CA 1
ATOM 2120 C C . TRP A 1 250 ? 27.015 -7.488 -31.288 1.00 96.44 250 TRP A C 1
ATOM 2122 O O . TRP A 1 250 ? 27.371 -7.304 -32.450 1.00 96.44 250 TRP A O 1
ATOM 2132 N N . GLN A 1 251 ? 27.842 -8.033 -30.397 1.00 97.25 251 GLN A N 1
ATOM 2133 C CA . GLN A 1 251 ? 29.238 -8.375 -30.685 1.00 97.25 251 GLN A CA 1
ATOM 2134 C C . GLN A 1 251 ? 29.374 -9.438 -31.785 1.00 97.25 251 GLN A C 1
ATOM 2136 O O . GLN A 1 251 ? 30.274 -9.374 -32.633 1.00 97.25 251 GLN A O 1
ATOM 2141 N N . VAL A 1 252 ? 28.487 -10.437 -31.812 1.00 97.69 252 VAL A N 1
ATOM 2142 C CA . VAL A 1 252 ? 28.447 -11.435 -32.896 1.00 97.69 252 VAL A CA 1
ATOM 2143 C C . VAL A 1 252 ? 28.047 -10.781 -34.220 1.00 97.69 252 VAL A C 1
ATOM 2145 O O . VAL A 1 252 ? 28.690 -11.024 -35.245 1.00 97.69 252 VAL A O 1
ATOM 2148 N N . GLN A 1 253 ? 27.015 -9.938 -34.214 1.00 95.75 253 GLN A N 1
ATOM 2149 C CA . GLN A 1 253 ? 26.572 -9.207 -35.404 1.00 95.75 253 GLN A CA 1
ATOM 2150 C C . GLN A 1 253 ? 27.663 -8.268 -35.924 1.00 95.75 253 GLN A C 1
ATOM 2152 O O . GLN A 1 253 ? 27.958 -8.270 -37.119 1.00 95.75 253 GLN A O 1
ATOM 2157 N N . LEU A 1 254 ? 28.337 -7.547 -35.031 1.00 97.12 254 LEU A N 1
ATOM 2158 C CA . LEU A 1 254 ? 29.436 -6.650 -35.354 1.00 97.12 254 LEU A CA 1
ATOM 2159 C C . LEU A 1 254 ? 30.590 -7.399 -36.029 1.00 97.12 254 LEU A C 1
ATOM 2161 O O . LEU A 1 254 ? 31.129 -6.930 -37.032 1.00 97.12 254 LEU A O 1
ATOM 2165 N N . ARG A 1 255 ? 30.949 -8.593 -35.534 1.00 97.25 255 ARG A N 1
ATOM 2166 C CA . ARG A 1 255 ? 31.953 -9.456 -36.181 1.00 97.25 255 ARG A CA 1
ATOM 2167 C C . ARG A 1 255 ? 31.528 -9.877 -37.589 1.00 97.25 255 ARG A C 1
ATOM 2169 O O . ARG A 1 255 ? 32.344 -9.796 -38.507 1.00 97.25 255 ARG A O 1
ATOM 2176 N N . LYS A 1 256 ? 30.263 -10.274 -37.777 1.00 97.19 256 LYS A N 1
ATOM 2177 C CA . LYS A 1 256 ? 29.714 -10.633 -39.097 1.00 97.19 256 LYS A CA 1
ATOM 2178 C C . LYS A 1 256 ? 29.745 -9.450 -40.070 1.00 97.19 256 LYS A C 1
ATOM 2180 O O . LYS A 1 256 ? 30.188 -9.621 -41.202 1.00 97.19 256 LYS A O 1
ATOM 2185 N N . ILE A 1 257 ? 29.351 -8.255 -39.624 1.00 95.88 257 ILE A N 1
ATOM 2186 C CA . ILE A 1 257 ? 29.378 -7.025 -40.434 1.00 95.88 257 ILE A CA 1
ATOM 2187 C C . ILE A 1 257 ? 30.816 -6.674 -40.828 1.00 95.88 257 ILE A C 1
ATOM 2189 O O . ILE A 1 257 ? 31.096 -6.506 -42.011 1.00 95.88 257 ILE A O 1
ATOM 2193 N N . LYS A 1 258 ? 31.757 -6.671 -39.871 1.00 97.62 258 LYS A N 1
ATOM 2194 C CA . LYS A 1 258 ? 33.182 -6.420 -40.150 1.00 97.62 258 LYS A CA 1
ATOM 2195 C C . LYS A 1 258 ? 33.758 -7.404 -41.171 1.00 97.62 258 LYS A C 1
ATOM 2197 O O . LYS A 1 258 ? 34.589 -7.019 -41.992 1.00 97.62 258 LYS A O 1
ATOM 2202 N N . LEU A 1 259 ? 33.350 -8.674 -41.122 1.00 96.50 259 LEU A N 1
ATOM 2203 C CA . LEU A 1 259 ? 33.777 -9.677 -42.097 1.00 96.50 259 LEU A CA 1
ATOM 2204 C C . LEU A 1 259 ? 33.175 -9.406 -43.484 1.00 96.50 259 LEU A C 1
ATOM 2206 O O . LEU A 1 259 ? 33.910 -9.398 -44.470 1.00 96.50 259 LEU A O 1
ATOM 2210 N N . ALA A 1 260 ? 31.875 -9.117 -43.559 1.00 95.44 260 ALA A N 1
ATOM 2211 C CA . ALA A 1 260 ? 31.204 -8.765 -44.808 1.00 95.44 260 ALA A CA 1
ATOM 2212 C C . ALA A 1 260 ? 31.799 -7.498 -45.453 1.00 95.44 260 ALA A C 1
ATOM 2214 O O . ALA A 1 260 ? 31.962 -7.442 -46.670 1.00 95.44 260 ALA A O 1
ATOM 2215 N N . ASP A 1 261 ? 32.189 -6.502 -44.655 1.00 95.44 261 ASP A N 1
ATOM 2216 C CA . ASP A 1 261 ? 32.878 -5.297 -45.133 1.00 95.44 261 ASP A CA 1
ATOM 2217 C C . ASP A 1 261 ? 34.245 -5.610 -45.739 1.00 95.44 261 ASP A C 1
ATOM 2219 O O . ASP A 1 261 ? 34.581 -5.090 -46.805 1.00 95.44 261 ASP A O 1
ATOM 2223 N N . LYS A 1 262 ? 35.018 -6.507 -45.110 1.00 96.69 262 LYS A N 1
ATOM 2224 C CA . LYS A 1 262 ? 36.290 -6.985 -45.673 1.00 96.69 262 LYS A CA 1
ATOM 2225 C C . LYS A 1 262 ? 36.079 -7.689 -47.012 1.00 96.69 262 LYS A C 1
ATOM 2227 O O . LYS A 1 262 ? 36.845 -7.442 -47.942 1.00 96.69 262 LYS A O 1
ATOM 2232 N N . GLU A 1 263 ? 35.044 -8.518 -47.141 1.00 95.38 263 GLU A N 1
ATOM 2233 C CA . GLU A 1 263 ? 34.711 -9.167 -48.417 1.00 95.38 263 GLU A CA 1
ATOM 2234 C C . GLU A 1 263 ? 34.309 -8.156 -49.491 1.00 95.38 263 GLU A C 1
ATOM 2236 O O . GLU A 1 263 ? 34.851 -8.182 -50.598 1.00 95.38 263 GLU A O 1
ATOM 2241 N N . ARG A 1 264 ? 33.441 -7.194 -49.158 1.00 92.12 264 ARG A N 1
ATOM 2242 C CA . ARG A 1 264 ? 33.078 -6.099 -50.071 1.00 92.12 264 ARG A CA 1
ATOM 2243 C C . ARG A 1 264 ? 34.306 -5.309 -50.521 1.00 92.12 264 ARG A C 1
ATOM 2245 O O . ARG A 1 264 ? 34.450 -5.031 -51.710 1.00 92.12 264 ARG A O 1
ATOM 2252 N N . ALA A 1 265 ? 35.231 -5.011 -49.608 1.00 95.88 265 ALA A N 1
ATOM 2253 C CA . ALA A 1 265 ? 36.486 -4.340 -49.933 1.00 95.88 265 ALA A CA 1
ATOM 2254 C C . ALA A 1 265 ? 37.379 -5.180 -50.866 1.00 95.88 265 ALA A C 1
ATOM 2256 O O . ALA A 1 265 ? 37.958 -4.639 -51.811 1.00 95.88 265 ALA A O 1
ATOM 2257 N N . ARG A 1 266 ? 37.464 -6.503 -50.657 1.00 96.38 266 ARG A N 1
ATOM 2258 C CA . ARG A 1 266 ? 38.193 -7.429 -51.545 1.00 96.38 266 ARG A CA 1
ATOM 2259 C C . ARG A 1 266 ? 37.582 -7.488 -52.941 1.00 96.38 266 ARG A C 1
ATOM 2261 O O . ARG A 1 266 ? 38.322 -7.444 -53.922 1.00 96.38 266 ARG A O 1
ATOM 2268 N N . VAL A 1 267 ? 36.257 -7.583 -53.044 1.00 94.94 267 VAL A N 1
ATOM 2269 C CA . VAL A 1 267 ? 35.535 -7.567 -54.327 1.00 94.94 267 VAL A CA 1
ATOM 2270 C C . VAL A 1 267 ? 35.763 -6.239 -55.046 1.00 94.94 267 VAL A C 1
ATOM 2272 O O . VAL A 1 267 ? 36.154 -6.241 -56.209 1.00 94.94 267 VAL A O 1
ATOM 2275 N N . ALA A 1 268 ? 35.631 -5.110 -54.345 1.00 94.62 268 ALA A N 1
ATOM 2276 C CA . ALA A 1 268 ? 35.887 -3.791 -54.915 1.00 94.62 268 ALA A CA 1
ATOM 2277 C C . ALA A 1 268 ? 37.339 -3.635 -55.395 1.00 94.62 268 ALA A C 1
ATOM 2279 O O . ALA A 1 268 ? 37.579 -3.053 -56.452 1.00 94.62 268 ALA A O 1
ATOM 2280 N N . LYS A 1 269 ? 38.317 -4.175 -54.654 1.00 95.38 269 LYS A N 1
ATOM 2281 C CA . LYS A 1 269 ? 39.721 -4.189 -55.083 1.00 95.38 269 LYS A CA 1
ATOM 2282 C C . LYS A 1 269 ? 39.908 -5.021 -56.354 1.00 95.38 269 LYS A C 1
ATOM 2284 O O . LYS A 1 269 ? 40.490 -4.511 -57.303 1.00 95.38 269 LYS A O 1
ATOM 2289 N N . ARG A 1 270 ? 39.358 -6.242 -56.403 1.00 94.38 270 ARG A N 1
ATOM 2290 C CA . ARG A 1 270 ? 39.392 -7.093 -57.606 1.00 94.38 270 ARG A CA 1
ATOM 2291 C C . ARG A 1 270 ? 38.782 -6.391 -58.817 1.00 94.38 270 ARG A C 1
ATOM 2293 O O . ARG A 1 270 ? 39.436 -6.335 -59.848 1.00 94.38 270 ARG A O 1
ATOM 2300 N N . ALA A 1 271 ? 37.607 -5.779 -58.663 1.00 94.25 271 ALA A N 1
ATOM 2301 C CA . ALA A 1 271 ? 36.956 -5.025 -59.733 1.00 94.25 271 ALA A CA 1
ATOM 2302 C C . ALA A 1 271 ? 37.826 -3.855 -60.232 1.00 94.25 271 ALA A C 1
ATOM 2304 O O . ALA A 1 271 ? 37.981 -3.659 -61.434 1.00 94.25 271 ALA A O 1
ATOM 2305 N N . ARG A 1 272 ? 38.462 -3.097 -59.326 1.00 90.69 272 ARG A N 1
ATOM 2306 C CA . ARG A 1 272 ? 39.409 -2.030 -59.709 1.00 90.69 272 ARG A CA 1
ATOM 2307 C C . ARG A 1 272 ? 40.631 -2.576 -60.444 1.00 90.69 272 ARG A C 1
ATOM 2309 O O . ARG A 1 272 ? 41.087 -1.959 -61.403 1.00 90.69 272 ARG A O 1
ATOM 2316 N N . ASP A 1 273 ? 41.176 -3.697 -59.986 1.00 92.25 273 ASP A N 1
ATOM 2317 C CA . ASP A 1 273 ? 42.344 -4.331 -60.595 1.00 92.25 273 ASP A CA 1
ATOM 2318 C C . ASP A 1 273 ? 42.010 -4.904 -61.980 1.00 92.25 273 ASP A C 1
ATOM 2320 O O . ASP A 1 273 ? 42.820 -4.784 -62.893 1.00 92.25 273 ASP A O 1
ATOM 2324 N N . GLU A 1 274 ? 40.814 -5.458 -62.169 1.00 90.56 274 GLU A N 1
ATOM 2325 C CA . GLU A 1 274 ? 40.303 -5.944 -63.455 1.00 90.56 274 GLU A CA 1
ATOM 2326 C C . GLU A 1 274 ? 40.068 -4.807 -64.452 1.00 90.56 274 GLU A C 1
ATOM 2328 O O . GLU A 1 274 ? 40.502 -4.900 -65.600 1.00 90.56 274 GLU A O 1
ATOM 2333 N N . VAL A 1 275 ? 39.492 -3.686 -64.007 1.00 89.31 275 VAL A N 1
ATOM 2334 C CA . VAL A 1 275 ? 39.400 -2.463 -64.820 1.00 89.31 275 VAL A CA 1
ATOM 2335 C C . VAL A 1 275 ? 40.796 -1.954 -65.185 1.00 89.31 275 VAL A C 1
ATOM 2337 O O . VAL A 1 275 ? 41.034 -1.592 -66.336 1.00 89.31 275 VAL A O 1
ATOM 2340 N N . ARG A 1 276 ? 41.752 -1.962 -64.242 1.00 87.62 276 ARG A N 1
ATOM 2341 C CA . ARG A 1 276 ? 43.143 -1.562 -64.515 1.00 87.62 276 ARG A CA 1
ATOM 2342 C C . ARG A 1 276 ? 43.806 -2.479 -65.545 1.00 87.62 276 ARG A C 1
ATOM 2344 O O . ARG A 1 276 ? 44.445 -1.970 -66.459 1.00 87.62 276 ARG A O 1
ATOM 2351 N N . LYS A 1 277 ? 43.651 -3.799 -65.414 1.00 84.75 277 LYS A N 1
ATOM 2352 C CA . LYS A 1 277 ? 44.180 -4.791 -66.363 1.00 84.75 277 LYS A CA 1
ATOM 2353 C C . LYS A 1 277 ? 43.540 -4.653 -67.737 1.00 84.75 277 LYS A C 1
ATOM 2355 O O . LYS A 1 277 ? 44.258 -4.612 -68.720 1.00 84.75 277 LYS A O 1
ATOM 2360 N N . SER A 1 278 ? 42.220 -4.500 -67.807 1.00 78.44 278 SER A N 1
ATOM 2361 C CA . SER A 1 278 ? 41.503 -4.283 -69.070 1.00 78.44 278 SER A CA 1
ATOM 2362 C C . SER A 1 278 ? 41.949 -2.990 -69.753 1.00 78.44 278 SER A C 1
ATOM 2364 O O . SER A 1 278 ? 42.122 -2.956 -70.965 1.00 78.44 278 SER A O 1
ATOM 2366 N N . ARG A 1 279 ? 42.211 -1.933 -68.972 1.00 73.88 279 ARG A N 1
ATOM 2367 C CA . ARG A 1 279 ? 42.783 -0.684 -69.480 1.00 73.88 279 ARG A CA 1
ATOM 2368 C C . ARG A 1 279 ? 44.217 -0.868 -69.984 1.00 73.88 279 ARG A C 1
ATOM 2370 O O . ARG A 1 279 ? 44.530 -0.341 -71.038 1.00 73.88 279 ARG A O 1
ATOM 2377 N N . CYS A 1 280 ? 45.058 -1.617 -69.269 1.00 66.44 280 CYS A N 1
ATOM 2378 C CA . CYS A 1 280 ? 46.432 -1.915 -69.688 1.00 66.44 280 CYS A CA 1
ATOM 2379 C C . CYS A 1 280 ? 46.469 -2.792 -70.952 1.00 66.44 280 CYS A C 1
ATOM 2381 O O . CYS A 1 280 ? 47.173 -2.461 -71.893 1.00 66.44 280 CYS A O 1
ATOM 2383 N N . ASN A 1 281 ? 45.649 -3.844 -71.021 1.00 59.91 281 ASN A N 1
ATOM 2384 C CA . ASN A 1 281 ? 45.521 -4.700 -72.204 1.00 59.91 281 ASN A CA 1
ATOM 2385 C C . ASN A 1 281 ? 44.913 -3.949 -73.403 1.00 59.91 281 ASN A C 1
ATOM 2387 O O . ASN A 1 281 ? 45.155 -4.314 -74.546 1.00 59.91 281 ASN A O 1
ATOM 2391 N N . SER A 1 282 ? 44.118 -2.900 -73.163 1.00 55.75 282 SER A N 1
ATOM 2392 C CA . SER A 1 282 ? 43.627 -2.009 -74.220 1.00 55.75 282 SER A CA 1
ATOM 2393 C C . SER A 1 282 ? 44.705 -1.052 -74.741 1.00 55.75 282 SER A C 1
ATOM 2395 O O . SER A 1 282 ? 44.555 -0.574 -75.862 1.00 55.75 282 SER A O 1
ATOM 2397 N N . GLN A 1 283 ? 45.765 -0.768 -73.972 1.00 54.28 283 GLN A N 1
ATOM 2398 C CA . GLN A 1 283 ? 46.893 0.056 -74.434 1.00 54.28 283 GLN A CA 1
ATOM 2399 C C . GLN A 1 283 ? 47.809 -0.698 -75.410 1.00 54.28 283 GLN A C 1
ATOM 2401 O O . GLN A 1 283 ? 48.505 -0.064 -76.197 1.00 54.28 283 GLN A O 1
ATOM 2406 N N . ASP A 1 284 ? 47.730 -2.032 -75.467 1.00 48.53 284 ASP A N 1
ATOM 2407 C CA . ASP A 1 284 ? 48.386 -2.833 -76.513 1.00 48.53 284 ASP A CA 1
ATOM 2408 C C . ASP A 1 284 ? 47.659 -2.752 -77.877 1.00 48.53 284 ASP A C 1
ATOM 2410 O O . ASP A 1 284 ? 48.104 -3.339 -78.861 1.00 48.53 284 ASP A O 1
ATOM 2414 N N . MET A 1 285 ? 46.567 -1.977 -77.966 1.00 48.19 285 MET A N 1
ATOM 2415 C CA . MET A 1 285 ? 45.873 -1.629 -79.215 1.00 48.19 285 MET A CA 1
ATOM 2416 C C . MET A 1 285 ? 45.976 -0.132 -79.564 1.00 48.19 285 MET A C 1
ATOM 2418 O O . MET A 1 285 ? 45.279 0.337 -80.464 1.00 48.19 285 MET A O 1
ATOM 2422 N N . ASP A 1 286 ? 46.899 0.615 -78.947 1.00 50.31 286 ASP A N 1
ATOM 2423 C CA . ASP A 1 286 ? 47.217 2.007 -79.318 1.00 50.31 286 ASP A CA 1
ATOM 2424 C C . ASP A 1 286 ? 48.158 2.086 -80.548 1.00 50.31 286 ASP A C 1
ATOM 2426 O O . ASP A 1 286 ? 49.003 2.970 -80.678 1.00 50.31 286 ASP A O 1
ATOM 2430 N N . GLY A 1 287 ? 48.011 1.142 -81.484 1.00 51.06 287 GLY A N 1
ATOM 2431 C CA . GLY A 1 287 ? 48.701 1.112 -82.779 1.00 51.06 287 GLY A CA 1
ATOM 2432 C C . GLY A 1 287 ? 47.865 1.634 -83.952 1.00 51.06 287 GLY A C 1
ATOM 2433 O O . GLY A 1 287 ? 48.354 1.682 -85.079 1.00 51.06 287 GLY A O 1
ATOM 2434 N N . LEU A 1 288 ? 46.610 2.033 -83.726 1.00 55.09 288 LEU A N 1
ATOM 2435 C CA . LEU A 1 288 ? 45.745 2.568 -84.777 1.00 55.09 288 LEU A CA 1
ATOM 2436 C C . LEU A 1 288 ? 45.345 4.003 -84.443 1.00 55.09 288 LEU A C 1
ATOM 2438 O O . LEU A 1 288 ? 44.452 4.263 -83.641 1.00 55.09 288 LEU A O 1
ATOM 2442 N N . LYS A 1 289 ? 46.046 4.938 -85.092 1.00 58.50 289 LYS A N 1
ATOM 2443 C CA . LYS A 1 289 ? 45.810 6.386 -85.080 1.00 58.50 289 LYS A CA 1
ATOM 2444 C C . LYS A 1 289 ? 44.314 6.716 -85.145 1.00 58.50 289 LYS A C 1
ATOM 2446 O O . LYS A 1 289 ? 43.703 6.698 -86.216 1.00 58.50 289 LYS A O 1
ATOM 2451 N N . LEU A 1 290 ? 43.759 7.146 -84.014 1.00 56.19 290 LEU A N 1
ATOM 2452 C CA . LEU A 1 290 ? 42.441 7.784 -83.931 1.00 56.19 290 LEU A CA 1
ATOM 2453 C C . LEU A 1 290 ? 42.341 9.011 -84.872 1.00 56.19 290 LEU A C 1
ATOM 2455 O O . LEU A 1 290 ? 41.270 9.314 -85.400 1.00 56.19 290 LEU A O 1
ATOM 2459 N N . ASP A 1 291 ? 43.478 9.640 -85.190 1.00 56.75 291 ASP A N 1
ATOM 2460 C CA . ASP A 1 291 ? 43.596 10.744 -86.152 1.00 56.75 291 ASP A CA 1
ATOM 2461 C C . ASP A 1 291 ? 43.328 10.346 -87.617 1.00 56.75 291 ASP A C 1
ATOM 2463 O O . ASP A 1 291 ? 42.953 11.189 -88.438 1.00 56.75 291 ASP A O 1
ATOM 2467 N N . GLU A 1 292 ? 43.498 9.070 -87.977 1.00 56.75 292 GLU A N 1
ATOM 2468 C CA . GLU A 1 292 ? 43.324 8.592 -89.356 1.00 56.75 292 GLU A CA 1
ATOM 2469 C C . GLU A 1 292 ? 41.863 8.239 -89.673 1.00 56.75 292 GLU A C 1
ATOM 2471 O O . GLU A 1 292 ? 41.397 8.449 -90.798 1.00 56.75 292 GLU A O 1
ATOM 2476 N N . LEU A 1 293 ? 41.103 7.788 -88.670 1.00 55.06 293 LEU A N 1
ATOM 2477 C CA . LEU A 1 293 ? 39.670 7.506 -88.800 1.00 55.06 293 LEU A CA 1
ATOM 2478 C C . LEU A 1 293 ? 38.821 8.786 -88.766 1.00 55.06 293 LEU A C 1
ATOM 2480 O O . LEU A 1 293 ? 37.850 8.899 -89.520 1.00 55.06 293 LEU A O 1
ATOM 2484 N N . LEU A 1 294 ? 39.227 9.799 -87.993 1.00 58.75 294 LEU A N 1
ATOM 2485 C CA . LEU A 1 294 ? 38.569 11.112 -88.000 1.00 58.75 294 LEU A CA 1
ATOM 2486 C C . LEU A 1 294 ? 38.768 11.856 -89.335 1.00 58.75 294 LEU A C 1
ATOM 2488 O O . LEU A 1 294 ? 37.835 12.492 -89.828 1.00 58.75 294 LEU A O 1
ATOM 2492 N N . LYS A 1 295 ? 39.929 11.706 -89.994 1.00 58.28 295 LYS A N 1
ATOM 2493 C CA . LYS A 1 295 ? 40.181 12.274 -91.335 1.00 58.28 295 LYS A CA 1
ATOM 2494 C C . LYS A 1 295 ? 39.402 11.585 -92.461 1.00 58.28 295 LYS A C 1
ATOM 2496 O O . LYS A 1 295 ? 39.054 12.253 -93.436 1.00 58.28 295 LYS A O 1
ATOM 2501 N N . LYS A 1 296 ? 39.109 10.284 -92.346 1.00 56.72 296 LYS A N 1
ATOM 2502 C CA . LYS A 1 296 ? 38.274 9.556 -93.322 1.00 56.72 296 LYS A CA 1
ATOM 2503 C C . LYS A 1 296 ? 36.784 9.878 -93.158 1.00 56.72 296 LYS A C 1
ATOM 2505 O O . LYS A 1 296 ? 36.112 10.105 -94.160 1.00 56.72 296 LYS A O 1
ATOM 2510 N N . ASN A 1 297 ? 36.294 10.034 -91.927 1.00 54.81 297 ASN A N 1
ATOM 2511 C CA . ASN A 1 297 ? 34.888 10.379 -91.675 1.00 54.81 297 ASN A CA 1
ATOM 2512 C C . ASN A 1 297 ? 34.552 11.861 -91.927 1.00 54.81 297 ASN A C 1
ATOM 2514 O O . ASN A 1 297 ? 33.421 12.178 -92.292 1.00 54.81 297 ASN A O 1
ATOM 2518 N N . ALA A 1 298 ? 35.528 12.773 -91.846 1.00 55.41 298 ALA A N 1
ATOM 2519 C CA . ALA A 1 298 ? 35.336 14.181 -92.217 1.00 55.41 298 ALA A CA 1
ATOM 2520 C C . ALA A 1 298 ? 35.131 14.409 -93.733 1.00 55.41 298 ALA A C 1
ATOM 2522 O O . ALA A 1 298 ? 34.640 15.463 -94.134 1.00 55.41 298 ALA A O 1
ATOM 2523 N N . LYS A 1 299 ? 35.482 13.434 -94.589 1.00 55.06 299 LYS A N 1
ATOM 2524 C CA . LYS A 1 299 ? 35.269 13.506 -96.048 1.00 55.06 299 LYS A CA 1
ATOM 2525 C C . LYS A 1 299 ? 33.919 12.954 -96.515 1.00 55.06 299 LYS A C 1
ATOM 2527 O O . LYS A 1 299 ? 33.555 13.214 -97.656 1.00 55.06 299 LYS A O 1
ATOM 2532 N N . ILE A 1 300 ? 33.173 12.250 -95.660 1.00 54.03 300 ILE A N 1
ATOM 2533 C CA . ILE A 1 300 ? 31.901 11.606 -96.042 1.00 54.03 300 ILE A CA 1
ATOM 2534 C C . ILE A 1 300 ? 30.676 12.472 -95.672 1.00 54.03 300 ILE A C 1
ATOM 2536 O O . ILE A 1 300 ? 29.654 12.398 -96.341 1.00 54.03 300 ILE A O 1
ATOM 2540 N N . ASN A 1 301 ? 30.787 13.404 -94.717 1.00 50.25 301 ASN A N 1
ATOM 2541 C CA . ASN A 1 301 ? 29.651 14.216 -94.244 1.00 50.25 301 ASN A CA 1
ATOM 2542 C C . ASN A 1 301 ? 29.664 15.678 -94.732 1.00 50.25 301 ASN A C 1
ATOM 2544 O O . ASN A 1 301 ? 29.447 16.601 -93.950 1.00 50.25 301 ASN A O 1
ATOM 2548 N N . LYS A 1 302 ? 29.907 15.907 -96.030 1.00 52.72 302 LYS A N 1
ATOM 2549 C CA . LYS A 1 302 ? 29.666 17.219 -96.677 1.00 52.72 302 LYS A CA 1
ATOM 2550 C C . LYS A 1 302 ? 28.321 17.326 -97.401 1.00 52.72 302 LYS A C 1
ATOM 2552 O O . LYS A 1 302 ? 28.042 18.351 -98.013 1.00 52.72 302 LYS A O 1
ATOM 2557 N N . THR A 1 303 ? 27.467 16.314 -97.291 1.00 52.34 303 THR A N 1
ATOM 2558 C CA . THR A 1 303 ? 26.128 16.308 -97.891 1.00 52.34 303 THR A CA 1
ATOM 2559 C C . THR A 1 303 ? 25.132 15.603 -96.973 1.00 52.34 303 THR A C 1
ATOM 2561 O O . THR A 1 303 ? 24.769 14.455 -97.199 1.00 52.34 303 THR A O 1
ATOM 2564 N N . SER A 1 304 ? 24.707 16.262 -95.900 1.00 41.59 304 SER A N 1
ATOM 2565 C CA . SER A 1 304 ? 23.307 16.211 -95.453 1.00 41.59 304 SER A CA 1
ATOM 2566 C C . SER A 1 304 ? 23.106 17.131 -94.255 1.00 41.59 304 SER A C 1
ATOM 2568 O O . SER A 1 304 ? 23.689 17.005 -93.183 1.00 41.59 304 SER A O 1
ATOM 2570 N N . SER A 1 305 ? 22.288 18.129 -94.523 1.00 41.34 305 SER A N 1
ATOM 2571 C CA . SER A 1 305 ? 21.676 19.065 -93.606 1.00 41.34 305 SER A CA 1
ATOM 2572 C C . SER A 1 305 ? 20.727 18.380 -92.615 1.00 41.34 305 SER A C 1
ATOM 2574 O O . SER A 1 305 ? 20.059 17.415 -92.973 1.00 41.34 305 SER A O 1
ATOM 2576 N N . ASN A 1 306 ? 20.560 19.037 -91.461 1.00 41.50 306 ASN A N 1
ATOM 2577 C CA . ASN A 1 306 ? 19.398 19.001 -90.560 1.00 41.50 306 ASN A CA 1
ATOM 2578 C C . ASN A 1 306 ? 19.247 17.788 -89.625 1.00 41.50 306 ASN A C 1
ATOM 2580 O O . ASN A 1 306 ? 18.704 16.767 -90.019 1.00 41.50 306 ASN A O 1
ATOM 2584 N N . ALA A 1 307 ? 19.571 17.980 -88.338 1.00 37.34 307 ALA A N 1
ATOM 2585 C CA . ALA A 1 307 ? 18.658 17.662 -87.229 1.00 37.34 307 ALA A CA 1
ATOM 2586 C C . ALA A 1 307 ? 19.220 18.145 -85.875 1.00 37.34 307 ALA A C 1
ATOM 2588 O O . ALA A 1 307 ? 20.251 17.699 -85.383 1.00 37.34 307 ALA A O 1
ATOM 2589 N N . SER A 1 308 ? 18.480 19.091 -85.308 1.00 40.50 308 SER A N 1
ATOM 2590 C CA . SER A 1 308 ? 18.381 19.562 -83.924 1.00 40.50 308 SER A CA 1
ATOM 2591 C C . SER A 1 308 ? 18.990 18.732 -82.776 1.00 40.50 308 SER A C 1
ATOM 2593 O O . SER A 1 308 ? 18.667 17.569 -82.551 1.00 40.50 308 SER A O 1
ATOM 2595 N N . LEU A 1 309 ? 19.746 19.472 -81.958 1.00 47.88 309 LEU A N 1
ATOM 2596 C CA . LEU A 1 309 ? 20.109 19.288 -80.548 1.00 47.88 309 LEU A CA 1
ATOM 2597 C C . LEU A 1 309 ? 19.115 18.476 -79.689 1.00 47.88 309 LEU A C 1
ATOM 2599 O O . LEU A 1 309 ? 17.968 18.875 -79.496 1.00 47.88 309 LEU A O 1
ATOM 2603 N N . SER A 1 310 ? 19.618 17.426 -79.031 1.00 38.75 310 SER A N 1
ATOM 2604 C CA . SER A 1 310 ? 18.948 16.737 -77.922 1.00 38.75 310 SER A CA 1
ATOM 2605 C C . SER A 1 310 ? 19.959 16.318 -76.841 1.00 38.75 310 SER A C 1
ATOM 2607 O O . SER A 1 310 ? 20.744 15.396 -77.026 1.00 38.75 310 SER A O 1
ATOM 2609 N N . LYS A 1 311 ? 19.917 17.070 -75.732 1.00 45.41 311 LYS A N 1
ATOM 2610 C CA . LYS A 1 311 ? 20.170 16.745 -74.310 1.00 45.41 311 LYS A CA 1
ATOM 2611 C C . LYS A 1 311 ? 21.204 15.651 -73.956 1.00 45.41 311 LYS A C 1
ATOM 2613 O O . LYS A 1 311 ? 21.036 14.472 -74.238 1.00 45.41 311 LYS A O 1
ATOM 2618 N N . LYS A 1 312 ? 22.213 16.078 -73.182 1.00 41.44 312 LYS A N 1
ATOM 2619 C CA . LYS A 1 312 ? 23.201 15.253 -72.460 1.00 41.44 312 LYS A CA 1
ATOM 2620 C C . LYS A 1 312 ? 22.514 14.159 -71.616 1.00 41.44 312 LYS A C 1
ATOM 2622 O O . LYS A 1 312 ? 21.570 14.498 -70.900 1.00 41.44 312 LYS A O 1
ATOM 2627 N N . PRO A 1 313 ? 23.007 12.908 -71.598 1.00 38.72 313 PRO A N 1
ATOM 2628 C CA . PRO A 1 313 ? 22.561 11.928 -70.620 1.00 38.72 313 PRO A CA 1
ATOM 2629 C C . PRO A 1 313 ? 23.207 12.242 -69.266 1.00 38.72 313 PRO A C 1
ATOM 2631 O O . PRO A 1 313 ? 24.429 12.231 -69.115 1.00 38.72 313 PRO A O 1
ATOM 2634 N N . THR A 1 314 ? 22.380 12.556 -68.275 1.00 43.66 314 THR A N 1
ATOM 2635 C CA . THR A 1 314 ? 22.767 12.506 -66.868 1.00 43.66 314 THR A CA 1
ATOM 2636 C C . THR A 1 314 ? 22.955 11.048 -66.467 1.00 43.66 314 THR A C 1
ATOM 2638 O O . THR A 1 314 ? 22.115 10.191 -66.741 1.00 43.66 314 THR A O 1
ATOM 2641 N N . CYS A 1 315 ? 24.082 10.761 -65.822 1.00 34.12 315 CYS A N 1
ATOM 2642 C CA . CYS A 1 315 ? 24.393 9.459 -65.259 1.00 34.12 315 CYS A CA 1
ATOM 2643 C C . CYS A 1 315 ? 23.325 9.107 -64.214 1.00 34.12 315 CYS A C 1
ATOM 2645 O O . CYS A 1 315 ? 23.263 9.713 -63.143 1.00 34.12 315 CYS A O 1
ATOM 2647 N N . ARG A 1 316 ? 22.456 8.151 -64.547 1.00 34.06 316 ARG A N 1
ATOM 2648 C CA . ARG A 1 316 ? 21.460 7.583 -63.642 1.00 34.06 316 ARG A CA 1
ATOM 2649 C C . ARG A 1 316 ? 22.203 6.704 -62.637 1.00 34.06 316 ARG A C 1
ATOM 2651 O O . ARG A 1 316 ? 22.709 5.646 -62.988 1.00 34.06 316 ARG A O 1
ATOM 2658 N N . ALA A 1 317 ? 22.333 7.192 -61.408 1.00 37.91 317 ALA A N 1
ATOM 2659 C CA . ALA A 1 317 ? 22.744 6.376 -60.280 1.00 37.91 317 ALA A CA 1
ATOM 2660 C C . ALA A 1 317 ? 21.599 5.409 -59.962 1.00 37.91 317 ALA A C 1
ATOM 2662 O O . ALA A 1 317 ? 20.537 5.832 -59.501 1.00 37.91 317 ALA A O 1
ATOM 2663 N N . ASP A 1 318 ? 21.802 4.122 -60.230 1.00 34.75 318 ASP A N 1
ATOM 2664 C CA . ASP A 1 318 ? 20.892 3.084 -59.768 1.00 34.75 318 ASP A CA 1
ATOM 2665 C C . ASP A 1 318 ? 21.017 2.961 -58.246 1.00 34.75 318 ASP A C 1
ATOM 2667 O O . ASP A 1 318 ? 21.953 2.385 -57.687 1.00 34.75 318 ASP A O 1
ATOM 2671 N N . VAL A 1 319 ? 20.050 3.575 -57.568 1.00 37.69 319 VAL A N 1
ATOM 2672 C CA . VAL A 1 319 ? 19.784 3.416 -56.143 1.00 37.69 319 VAL A CA 1
ATOM 2673 C C . VAL A 1 319 ? 19.277 1.993 -55.924 1.00 37.69 319 VAL A C 1
ATOM 2675 O O . VAL A 1 319 ? 18.103 1.695 -56.156 1.00 37.69 319 VAL A O 1
ATOM 2678 N N . TYR A 1 320 ? 20.161 1.116 -55.445 1.00 34.19 320 TYR A N 1
ATOM 2679 C CA . TYR A 1 320 ? 19.786 -0.170 -54.862 1.00 34.19 320 TYR A CA 1
ATOM 2680 C C . TYR A 1 320 ? 18.784 0.061 -53.720 1.00 34.19 320 TYR A C 1
ATOM 2682 O O . TYR A 1 320 ? 19.143 0.462 -52.614 1.00 34.19 320 TYR A O 1
ATOM 2690 N N . HIS A 1 321 ? 17.509 -0.207 -53.992 1.00 42.25 321 HIS A N 1
ATOM 2691 C CA . HIS A 1 321 ? 16.480 -0.378 -52.976 1.00 42.25 321 HIS A CA 1
ATOM 2692 C C . HIS A 1 321 ? 16.585 -1.804 -52.440 1.00 42.25 321 HIS A C 1
ATOM 2694 O O . HIS A 1 321 ? 16.161 -2.749 -53.098 1.00 42.25 321 HIS A O 1
ATOM 2700 N N . GLY A 1 322 ? 17.161 -1.978 -51.250 1.00 39.38 322 GLY A N 1
ATOM 2701 C CA . GLY A 1 322 ? 17.314 -3.320 -50.695 1.00 39.38 322 GLY A CA 1
ATOM 2702 C C . GLY A 1 322 ? 17.962 -3.384 -49.322 1.00 39.38 322 GLY A C 1
ATOM 2703 O O . GLY A 1 322 ? 19.029 -3.957 -49.186 1.00 39.38 322 GLY A O 1
ATOM 2704 N N . THR A 1 323 ? 17.336 -2.796 -48.305 1.00 39.03 323 THR A N 1
ATOM 2705 C CA . THR A 1 323 ? 17.095 -3.442 -46.999 1.00 39.03 323 THR A CA 1
ATOM 2706 C C . THR A 1 323 ? 16.127 -2.550 -46.225 1.00 39.03 323 THR A C 1
ATOM 2708 O O . THR A 1 323 ? 16.489 -1.504 -45.693 1.00 39.03 323 THR A O 1
ATOM 2711 N N . LYS A 1 324 ? 14.849 -2.941 -46.197 1.00 40.97 324 LYS A N 1
ATOM 2712 C CA . LYS A 1 324 ? 13.892 -2.369 -45.249 1.00 40.97 324 LYS A CA 1
ATOM 2713 C C . LYS A 1 324 ? 14.392 -2.708 -43.846 1.00 40.97 324 LYS A C 1
ATOM 2715 O O . LYS A 1 324 ? 14.591 -3.869 -43.501 1.00 40.97 324 LYS A O 1
ATOM 2720 N N . THR A 1 325 ? 14.629 -1.670 -43.066 1.00 44.81 325 THR A N 1
ATOM 2721 C CA . THR A 1 325 ? 14.939 -1.703 -41.644 1.00 44.81 325 THR A CA 1
ATOM 2722 C C . THR A 1 325 ? 13.822 -2.415 -40.875 1.00 44.81 325 THR A C 1
ATOM 2724 O O . THR A 1 325 ? 12.775 -1.845 -40.588 1.00 44.81 325 THR A O 1
ATOM 2727 N N . ILE A 1 326 ? 14.070 -3.666 -40.482 1.00 45.28 326 ILE A N 1
ATOM 2728 C CA . ILE A 1 326 ? 13.228 -4.440 -39.546 1.00 45.28 326 ILE A CA 1
ATOM 2729 C C . ILE A 1 326 ? 13.290 -3.857 -38.110 1.00 45.28 326 ILE A C 1
ATOM 2731 O O . ILE A 1 326 ? 12.553 -4.274 -37.221 1.00 45.28 326 ILE A O 1
ATOM 2735 N N . SER A 1 327 ? 14.110 -2.831 -37.852 1.00 54.78 327 SER A N 1
ATOM 2736 C CA . SER A 1 327 ? 14.244 -2.237 -36.516 1.00 54.78 327 SER A CA 1
ATOM 2737 C C . SER A 1 327 ? 13.118 -1.269 -36.130 1.00 54.78 327 SER A C 1
ATOM 2739 O O . SER A 1 327 ? 12.868 -1.099 -34.943 1.00 54.78 327 SER A O 1
ATOM 2741 N N . SER A 1 328 ? 12.399 -0.659 -37.080 1.00 49.78 328 SER A N 1
ATOM 2742 C CA . SER A 1 328 ? 11.370 0.342 -36.738 1.00 49.78 328 SER A CA 1
ATOM 2743 C C . SER A 1 328 ? 10.054 -0.299 -36.283 1.00 49.78 328 SER A C 1
ATOM 2745 O O . SER A 1 328 ? 9.466 0.136 -35.296 1.00 49.78 328 SER A O 1
ATOM 2747 N N . GLN A 1 329 ? 9.625 -1.388 -36.932 1.00 52.44 329 GLN A N 1
ATOM 2748 C CA . GLN A 1 329 ? 8.399 -2.103 -36.549 1.00 52.44 329 GLN A CA 1
ATOM 2749 C C . GLN A 1 329 ? 8.548 -2.800 -35.192 1.00 52.44 329 GLN A C 1
ATOM 2751 O O . GLN A 1 329 ? 7.674 -2.649 -34.345 1.00 52.44 329 GLN A O 1
ATOM 2756 N N . ARG A 1 330 ? 9.706 -3.416 -34.911 1.00 52.22 330 ARG A N 1
ATOM 2757 C CA . ARG A 1 330 ? 9.957 -4.086 -33.625 1.00 52.22 330 ARG A CA 1
ATOM 2758 C C . ARG A 1 330 ? 10.107 -3.113 -32.450 1.00 52.22 330 ARG A C 1
ATOM 2760 O O . ARG A 1 330 ? 9.666 -3.407 -31.346 1.00 52.22 330 ARG A O 1
ATOM 2767 N N . VAL A 1 331 ? 10.660 -1.918 -32.679 1.00 54.22 331 VAL A N 1
ATOM 2768 C CA . VAL A 1 331 ? 10.720 -0.850 -31.659 1.00 54.22 331 VAL A CA 1
ATOM 2769 C C . VAL A 1 331 ? 9.341 -0.216 -31.426 1.00 54.22 331 VAL A C 1
ATOM 2771 O O . VAL A 1 331 ? 9.036 0.209 -30.310 1.00 54.22 331 VAL A O 1
ATOM 2774 N N . GLN A 1 332 ? 8.477 -0.176 -32.445 1.00 51.62 332 GLN A N 1
ATOM 2775 C CA . GLN A 1 332 ? 7.089 0.271 -32.301 1.00 51.62 332 GLN A CA 1
ATOM 2776 C C . GLN A 1 332 ? 6.192 -0.780 -31.627 1.00 51.62 332 GLN A C 1
ATOM 2778 O O . GLN A 1 332 ? 5.318 -0.395 -30.851 1.00 51.62 332 GLN A O 1
ATOM 2783 N N . GLU A 1 333 ? 6.424 -2.073 -31.858 1.00 54.03 333 GLU A N 1
ATOM 2784 C CA . GLU A 1 333 ? 5.742 -3.182 -31.171 1.00 54.03 333 GLU A CA 1
ATOM 2785 C C . GLU A 1 333 ? 6.127 -3.251 -29.689 1.00 54.03 333 GLU A C 1
ATOM 2787 O O . GLU A 1 333 ? 5.238 -3.235 -28.840 1.00 54.03 333 GLU A O 1
ATOM 2792 N N . LEU A 1 334 ? 7.416 -3.132 -29.351 1.00 53.31 334 LEU A N 1
ATOM 2793 C CA . LEU A 1 334 ? 7.872 -3.074 -27.952 1.00 53.31 334 LEU A CA 1
ATOM 2794 C C . LEU A 1 334 ? 7.333 -1.838 -27.201 1.00 53.31 334 LEU A C 1
ATOM 2796 O O . LEU A 1 334 ? 7.049 -1.895 -26.005 1.00 53.31 334 LEU A O 1
ATOM 2800 N N . ARG A 1 335 ? 7.112 -0.711 -27.898 1.00 52.44 335 ARG A N 1
ATOM 2801 C CA . ARG A 1 335 ? 6.441 0.476 -27.324 1.00 52.44 335 ARG A CA 1
ATOM 2802 C C . ARG A 1 335 ? 4.936 0.290 -27.116 1.00 52.44 335 ARG A C 1
ATOM 2804 O O . ARG A 1 335 ? 4.367 0.997 -26.283 1.00 52.44 335 ARG A O 1
ATOM 2811 N N . LYS A 1 336 ? 4.284 -0.599 -27.871 1.00 53.91 336 LYS A N 1
ATOM 2812 C CA . LYS A 1 336 ? 2.864 -0.943 -27.699 1.00 53.91 336 LYS A CA 1
ATOM 2813 C C . LYS A 1 336 ? 2.682 -1.961 -26.570 1.00 53.91 336 LYS A C 1
ATOM 2815 O O . LYS A 1 336 ? 1.804 -1.760 -25.736 1.00 53.91 336 LYS A O 1
ATOM 2820 N N . GLU A 1 337 ? 3.568 -2.948 -26.458 1.00 51.66 337 GLU A N 1
ATOM 2821 C CA . GLU A 1 337 ? 3.576 -3.924 -25.356 1.00 51.66 337 GLU A CA 1
ATOM 2822 C C . GLU A 1 337 ? 3.857 -3.256 -23.997 1.00 51.66 337 GLU A C 1
ATOM 2824 O O . GLU A 1 337 ? 3.122 -3.479 -23.033 1.00 51.66 337 GLU A O 1
ATOM 2829 N N . ALA A 1 338 ? 4.808 -2.314 -23.935 1.00 52.16 338 ALA A N 1
ATOM 2830 C CA . ALA A 1 338 ? 5.090 -1.547 -22.716 1.00 52.16 338 ALA A CA 1
ATOM 2831 C C . ALA A 1 338 ? 3.955 -0.581 -22.304 1.00 52.16 338 ALA A C 1
ATOM 2833 O O . ALA A 1 338 ? 3.844 -0.211 -21.133 1.00 52.16 338 ALA A O 1
ATOM 2834 N N . LYS A 1 339 ? 3.094 -0.163 -23.247 1.00 46.62 339 LYS A N 1
ATOM 2835 C CA . LYS A 1 339 ? 1.884 0.626 -22.946 1.00 46.62 339 LYS A CA 1
ATOM 2836 C C . LYS A 1 339 ? 0.714 -0.253 -22.505 1.00 46.62 339 LYS A C 1
ATOM 2838 O O . LYS A 1 339 ? -0.043 0.176 -21.642 1.00 46.62 339 LYS A O 1
ATOM 2843 N N . SER A 1 340 ? 0.606 -1.476 -23.026 1.00 47.78 340 SER A N 1
ATOM 2844 C CA . SER A 1 340 ? -0.421 -2.440 -22.612 1.00 47.78 340 SER A CA 1
ATOM 2845 C C . SER A 1 340 ? -0.190 -2.962 -21.189 1.00 47.78 340 SER A C 1
ATOM 2847 O O . SER A 1 340 ? -1.151 -3.142 -20.450 1.00 47.78 340 SER A O 1
ATOM 2849 N N . GLN A 1 341 ? 1.067 -3.126 -20.757 1.00 46.97 341 GLN A N 1
ATOM 2850 C CA . GLN A 1 341 ? 1.382 -3.513 -19.371 1.00 46.97 341 GLN A CA 1
ATOM 2851 C C . GLN A 1 341 ? 1.198 -2.375 -18.351 1.00 46.97 341 GLN A C 1
ATOM 2853 O O . GLN A 1 341 ? 0.938 -2.647 -17.183 1.00 46.97 341 GLN A O 1
ATOM 2858 N N . LYS A 1 342 ? 1.263 -1.102 -18.771 1.00 45.28 342 LYS A N 1
ATOM 2859 C CA . LYS A 1 342 ? 1.024 0.064 -17.893 1.00 45.28 342 LYS A CA 1
ATOM 2860 C C . LYS A 1 342 ? -0.440 0.516 -17.798 1.00 45.28 342 LYS A C 1
ATOM 2862 O O . LYS A 1 342 ? -0.736 1.369 -16.972 1.00 45.28 342 LYS A O 1
ATOM 2867 N N . PHE A 1 343 ? -1.346 -0.055 -18.593 1.00 38.03 343 PHE A N 1
ATOM 2868 C CA . PHE A 1 343 ? -2.787 0.252 -18.569 1.00 38.03 343 PHE A CA 1
ATOM 2869 C C . PHE A 1 343 ? -3.664 -0.955 -18.190 1.00 38.03 343 PHE A C 1
ATOM 2871 O O . PHE A 1 343 ? -4.870 -0.950 -18.413 1.00 38.03 343 PHE A O 1
ATOM 2878 N N . GLY A 1 344 ? -3.071 -1.978 -17.572 1.00 39.78 344 GLY A N 1
ATOM 2879 C CA . GLY A 1 344 ? -3.771 -3.162 -17.067 1.00 39.78 344 GLY A CA 1
ATOM 2880 C C . GLY A 1 344 ? -4.338 -3.032 -15.649 1.00 39.78 344 GLY A C 1
ATOM 2881 O O . GLY A 1 344 ? -4.591 -4.057 -15.028 1.00 39.78 344 GLY A O 1
ATOM 2882 N N . PHE A 1 345 ? -4.518 -1.820 -15.110 1.00 38.59 345 PHE A N 1
ATOM 2883 C CA . PHE A 1 345 ? -5.180 -1.626 -13.817 1.00 38.59 345 PHE A CA 1
ATOM 2884 C C . PHE A 1 345 ? -6.172 -0.455 -13.846 1.00 38.59 345 PHE A C 1
ATOM 2886 O O . PHE A 1 345 ? -5.801 0.714 -13.849 1.00 38.59 345 PHE A O 1
ATOM 2893 N N . THR A 1 346 ? -7.446 -0.837 -13.729 1.00 42.91 346 THR A N 1
ATOM 2894 C CA . THR A 1 346 ? -8.565 -0.069 -13.159 1.00 42.91 346 THR A CA 1
ATOM 2895 C C . THR A 1 346 ? -9.258 0.965 -14.051 1.00 42.91 346 THR A C 1
ATOM 2897 O O . THR A 1 346 ? -9.044 2.164 -13.932 1.00 42.91 346 THR A O 1
ATOM 2900 N N . VAL A 1 347 ? -10.258 0.501 -14.804 1.00 32.97 347 VAL A N 1
ATOM 2901 C CA . VAL A 1 347 ? -11.538 1.222 -14.893 1.00 32.97 347 VAL A CA 1
ATOM 2902 C C . VAL A 1 347 ? -12.639 0.223 -14.541 1.00 32.97 347 VAL A C 1
ATOM 2904 O O . VAL A 1 347 ? -13.189 -0.462 -15.397 1.00 32.97 347 VAL A O 1
ATOM 2907 N N . ARG A 1 348 ? -12.912 0.077 -13.239 1.00 38.69 348 ARG A N 1
ATOM 2908 C CA . ARG A 1 348 ? -14.201 -0.450 -12.784 1.00 38.69 348 ARG A CA 1
ATOM 2909 C C . ARG A 1 348 ? -15.210 0.684 -12.915 1.00 38.69 348 ARG A C 1
ATOM 2911 O O . ARG A 1 348 ? -14.987 1.767 -12.380 1.00 38.69 348 ARG A O 1
ATOM 2918 N N . ASN A 1 349 ? -16.288 0.398 -13.637 1.00 35.03 349 ASN A N 1
ATOM 2919 C CA . ASN A 1 349 ? -17.498 1.202 -13.730 1.00 35.03 349 ASN A CA 1
ATOM 2920 C C . ASN A 1 349 ? -17.929 1.724 -12.352 1.00 35.03 349 ASN A C 1
ATOM 2922 O O . ASN A 1 349 ? -18.241 0.935 -11.461 1.00 35.03 349 ASN A O 1
ATOM 2926 N N . ILE A 1 350 ? -17.997 3.046 -12.213 1.00 36.47 350 ILE A N 1
ATOM 2927 C CA . ILE A 1 350 ? -18.851 3.711 -11.232 1.00 36.47 350 ILE A CA 1
ATOM 2928 C C . ILE A 1 350 ? -19.970 4.351 -12.047 1.00 36.47 350 ILE A C 1
ATOM 2930 O O . ILE A 1 350 ? -19.791 5.390 -12.678 1.00 36.47 350 ILE A O 1
ATOM 2934 N N . VAL A 1 351 ? -21.109 3.665 -12.069 1.00 34.16 351 VAL A N 1
ATOM 2935 C CA . VAL A 1 351 ? -22.397 4.229 -12.466 1.00 34.16 351 VAL A CA 1
ATOM 2936 C C . VAL A 1 351 ? -22.859 5.085 -11.288 1.00 34.16 351 VAL A C 1
ATOM 2938 O O . VAL A 1 351 ? -23.127 4.558 -10.212 1.00 34.16 351 VAL A O 1
ATOM 2941 N N . LEU A 1 352 ? -22.894 6.404 -11.471 1.00 36.38 352 LEU A N 1
ATOM 2942 C CA . LEU A 1 352 ? -23.655 7.310 -10.617 1.00 36.38 352 LEU A CA 1
ATOM 2943 C C . LEU A 1 352 ? -24.915 7.693 -11.390 1.00 36.38 352 LEU A C 1
ATOM 2945 O O . LEU A 1 352 ? -24.875 8.533 -12.288 1.00 36.38 352 LEU A O 1
ATOM 2949 N N . GLU A 1 353 ? -26.018 7.032 -11.045 1.00 35.50 353 GLU A N 1
ATOM 2950 C CA . GLU A 1 353 ? -27.362 7.521 -11.325 1.00 35.50 353 GLU A CA 1
ATOM 2951 C C . GLU A 1 353 ? -27.561 8.852 -10.595 1.00 35.50 353 GLU A C 1
ATOM 2953 O O . GLU A 1 353 ? -27.449 8.936 -9.373 1.00 35.50 353 GLU A O 1
ATOM 2958 N N . TYR A 1 354 ? -27.869 9.894 -11.361 1.00 36.34 354 TYR A N 1
ATOM 2959 C CA . TYR A 1 354 ? -28.597 11.055 -10.874 1.00 36.34 354 TYR A CA 1
ATOM 2960 C C . TYR A 1 354 ? -29.966 11.040 -11.550 1.00 36.34 354 TYR A C 1
ATOM 2962 O O . TYR A 1 354 ? -30.089 11.414 -12.720 1.00 36.34 354 TYR A O 1
ATOM 2970 N N . ARG A 1 355 ? -30.983 10.613 -10.803 1.00 35.47 355 ARG A N 1
ATOM 2971 C CA . ARG A 1 355 ? -32.349 11.121 -10.905 1.00 35.47 355 ARG A CA 1
ATOM 2972 C C . ARG A 1 355 ? -33.056 10.989 -9.571 1.00 35.47 355 ARG A C 1
ATOM 2974 O O . ARG A 1 355 ? -32.958 9.898 -8.974 1.00 35.47 355 ARG A O 1
#